Protein AF-A0A7X7R467-F1 (afdb_monomer_lite)

Sequence (242 aa):
MNRLQIYTYQRAAEEISFNQRAKRRQANKYQLKLDLKRWIPRGGDIDYSALVKTWARGENLLLIICALVFSRAFVLQEMLPFTFAYIAAFGQRDKNRLIILSLFVALGSFTVLKGMGLGTNIITLAVLAAVLYYVAVPKDKEWWGIPLLTMSMVMICKSVLMLMGEISLYNEMVIILEAFLAGVLTLVFMAASNALARKKPWEEYSFEEITAFIVLGLGIVIGLNEVYLQGLNFGSIMCRIG

pLDDT: mean 80.66, std 17.5, range [38.62, 97.81]

Structure (mmCIF, N/CA/C/O backbone):
data_AF-A0A7X7R467-F1
#
_entry.id   AF-A0A7X7R467-F1
#
loop_
_atom_site.group_PDB
_atom_site.id
_atom_site.type_symbol
_atom_site.label_atom_id
_atom_site.label_alt_id
_atom_site.label_comp_id
_atom_site.label_asym_id
_atom_site.label_entity_id
_atom_site.label_seq_id
_atom_site.pdbx_PDB_ins_code
_atom_site.Cartn_x
_atom_site.Cartn_y
_atom_site.Cartn_z
_atom_site.occupancy
_atom_site.B_iso_or_equiv
_atom_site.auth_seq_id
_atom_site.auth_comp_id
_atom_site.auth_asym_id
_atom_site.auth_atom_id
_atom_site.pdbx_PDB_model_num
ATOM 1 N N . MET A 1 1 ? -13.499 -84.685 13.947 1.00 38.62 1 MET A N 1
ATOM 2 C CA . MET A 1 1 ? -12.882 -83.407 14.377 1.00 38.62 1 MET A CA 1
ATOM 3 C C . MET A 1 1 ? -11.868 -82.974 13.325 1.00 38.62 1 MET A C 1
ATOM 5 O O . MET A 1 1 ? -10.749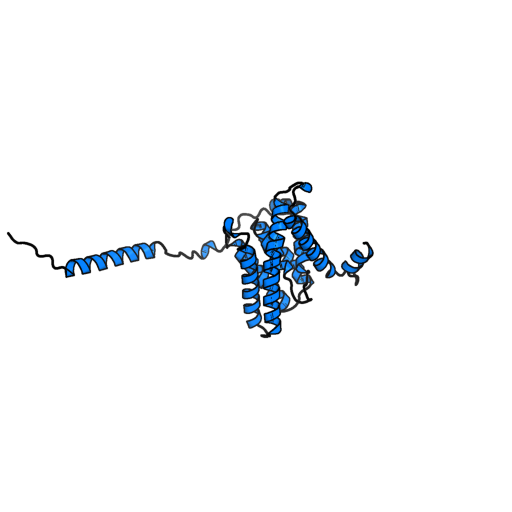 -83.459 13.354 1.00 38.62 1 MET A O 1
ATOM 9 N N . ASN A 1 2 ? -12.257 -82.102 12.389 1.00 41.88 2 ASN A N 1
ATOM 10 C CA . ASN A 1 2 ? -11.340 -81.484 11.423 1.00 41.88 2 ASN A CA 1
ATOM 11 C C . ASN A 1 2 ? -11.011 -80.069 11.910 1.00 41.88 2 ASN A C 1
ATOM 13 O O . ASN A 1 2 ? -11.888 -79.208 11.929 1.00 41.88 2 ASN A O 1
ATOM 17 N N . ARG A 1 3 ? -9.769 -79.831 12.349 1.00 48.19 3 ARG A N 1
ATOM 18 C CA . ARG A 1 3 ? -9.293 -78.474 12.649 1.00 48.19 3 ARG A CA 1
ATOM 19 C C . ARG A 1 3 ? -8.923 -77.794 11.331 1.00 48.19 3 ARG A C 1
ATOM 21 O O . ARG A 1 3 ? -7.953 -78.192 10.695 1.00 48.19 3 ARG A O 1
ATOM 28 N N . LEU A 1 4 ? -9.684 -76.772 10.943 1.00 59.94 4 LEU 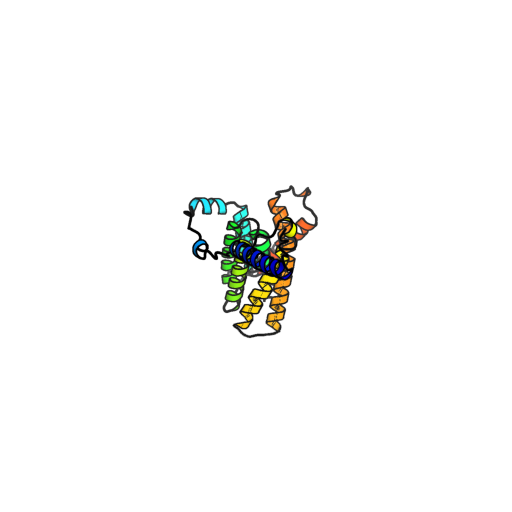A N 1
ATOM 29 C CA . LEU A 1 4 ? -9.306 -75.834 9.885 1.00 59.94 4 LEU A CA 1
ATOM 30 C C . LEU A 1 4 ? -8.037 -75.089 10.326 1.00 59.94 4 LEU A C 1
ATOM 32 O O . LEU A 1 4 ? -8.090 -74.190 11.164 1.00 59.94 4 LEU A O 1
ATOM 36 N N . GLN A 1 5 ? -6.886 -75.502 9.799 1.00 59.84 5 GLN A N 1
ATOM 37 C CA . GLN A 1 5 ? -5.632 -74.771 9.943 1.00 59.84 5 GLN A CA 1
ATOM 38 C C . GLN A 1 5 ? -5.639 -73.626 8.929 1.00 59.84 5 GLN A C 1
ATOM 40 O O . GLN A 1 5 ? -5.375 -73.812 7.745 1.00 59.84 5 GLN A O 1
ATOM 45 N N . ILE A 1 6 ? -6.018 -72.439 9.396 1.00 55.16 6 ILE A N 1
ATOM 46 C CA . ILE A 1 6 ? -5.949 -71.208 8.609 1.00 55.16 6 ILE A CA 1
ATOM 47 C C . ILE A 1 6 ? -4.476 -70.785 8.575 1.00 55.16 6 ILE A C 1
ATOM 49 O O . ILE A 1 6 ? -3.918 -70.396 9.601 1.00 55.16 6 ILE A O 1
ATOM 53 N N . TYR A 1 7 ? -3.832 -70.902 7.412 1.00 57.16 7 TYR A N 1
ATOM 54 C CA . TYR A 1 7 ? -2.426 -70.535 7.229 1.00 57.16 7 TYR A CA 1
ATOM 55 C C . TYR A 1 7 ? -2.234 -69.011 7.251 1.00 57.16 7 TYR A C 1
ATOM 57 O O . TYR A 1 7 ? -3.014 -68.248 6.681 1.00 57.16 7 TYR A O 1
ATOM 65 N N . THR A 1 8 ? -1.142 -68.564 7.872 1.00 51.53 8 THR A N 1
ATOM 66 C CA . THR A 1 8 ? -0.820 -67.157 8.176 1.00 51.53 8 THR A CA 1
ATOM 67 C C . THR A 1 8 ? -0.817 -66.233 6.951 1.00 51.53 8 THR A C 1
ATOM 69 O O . THR A 1 8 ? -1.174 -65.061 7.057 1.00 51.53 8 THR A O 1
ATOM 72 N N . TYR A 1 9 ? -0.489 -66.755 5.767 1.00 49.56 9 TYR A N 1
ATOM 73 C CA . TYR A 1 9 ? -0.471 -65.984 4.517 1.00 49.56 9 TYR A CA 1
ATOM 74 C C . TYR A 1 9 ? -1.864 -65.530 4.061 1.00 49.56 9 TYR A C 1
ATOM 76 O O . TYR A 1 9 ? -1.991 -64.503 3.396 1.00 49.56 9 TYR A O 1
ATOM 84 N N . GLN A 1 10 ? -2.915 -66.255 4.452 1.00 56.41 10 GLN A N 1
ATOM 85 C CA . GLN A 1 10 ? -4.285 -65.930 4.066 1.00 56.41 10 GLN A CA 1
ATOM 86 C C . GLN A 1 10 ? -4.806 -64.693 4.821 1.00 56.41 10 GLN A C 1
ATOM 88 O O . GLN A 1 10 ? -5.522 -63.883 4.239 1.00 56.41 10 GLN A O 1
ATOM 93 N N . ARG A 1 11 ? -4.334 -64.465 6.059 1.00 53.06 11 ARG A N 1
ATOM 94 C CA . ARG A 1 11 ? -4.592 -63.226 6.820 1.00 53.06 11 ARG A CA 1
ATOM 95 C C . ARG A 1 11 ? -3.893 -62.005 6.221 1.00 53.06 11 ARG A C 1
ATOM 97 O O . ARG A 1 11 ? -4.498 -60.942 6.131 1.00 53.06 11 ARG A O 1
ATOM 104 N N . ALA A 1 12 ? -2.647 -62.158 5.770 1.00 55.03 12 ALA A N 1
ATOM 105 C CA . ALA A 1 12 ? -1.891 -61.051 5.183 1.00 55.03 12 ALA A CA 1
ATOM 106 C C . ALA A 1 12 ? -2.509 -60.564 3.856 1.00 55.03 12 ALA A C 1
ATOM 108 O O . ALA A 1 12 ? -2.566 -59.363 3.600 1.00 55.03 12 ALA A O 1
ATOM 109 N N . ALA A 1 13 ? -3.031 -61.477 3.029 1.00 55.66 13 ALA A N 1
ATOM 110 C CA . ALA A 1 13 ? -3.710 -61.117 1.782 1.00 55.66 13 ALA A CA 1
ATOM 111 C C . ALA A 1 13 ? -5.046 -60.380 2.021 1.00 55.66 13 ALA A C 1
ATOM 113 O O . ALA A 1 13 ? -5.361 -59.421 1.307 1.00 55.66 13 ALA A O 1
ATOM 114 N N . GLU A 1 14 ? -5.809 -60.772 3.049 1.00 57.06 14 GLU A N 1
ATOM 115 C CA . GLU A 1 14 ? -7.051 -60.085 3.426 1.00 57.06 14 GLU A CA 1
ATOM 116 C C . GLU A 1 14 ? -6.791 -58.664 3.950 1.00 57.06 14 GLU A C 1
ATOM 118 O O . GLU A 1 14 ? -7.457 -57.727 3.495 1.00 57.06 14 GLU A O 1
ATOM 123 N N . GLU A 1 15 ? -5.780 -58.461 4.805 1.00 56.25 15 GLU A N 1
ATOM 124 C CA . GLU A 1 15 ? -5.425 -57.135 5.341 1.00 56.25 15 GLU A CA 1
ATOM 125 C C . GLU A 1 15 ? -4.994 -56.142 4.249 1.00 56.25 15 GLU A C 1
ATOM 127 O O . GLU A 1 15 ? -5.415 -54.978 4.264 1.00 56.25 15 GLU A O 1
ATOM 132 N N . ILE A 1 16 ? -4.216 -56.591 3.255 1.00 56.81 16 ILE A N 1
ATOM 133 C CA . ILE A 1 16 ? -3.777 -55.743 2.132 1.00 56.81 16 ILE A CA 1
ATOM 134 C C . ILE A 1 16 ? -4.985 -55.287 1.298 1.00 56.81 16 ILE A C 1
ATOM 136 O O . ILE A 1 16 ? -5.082 -54.111 0.927 1.00 56.81 16 ILE A O 1
ATOM 140 N N . SER A 1 17 ? -5.943 -56.186 1.046 1.00 56.81 17 SER A N 1
ATOM 141 C CA . SER A 1 17 ? -7.147 -55.877 0.264 1.00 56.81 17 SER A CA 1
ATOM 142 C C . SER A 1 17 ? -8.089 -54.895 0.982 1.00 56.81 17 SER A C 1
ATOM 144 O O . SER A 1 17 ? -8.672 -54.002 0.351 1.00 56.81 17 SER A O 1
ATOM 146 N N . PHE A 1 18 ? -8.194 -55.008 2.312 1.00 53.75 18 PHE A N 1
ATOM 147 C CA . PHE A 1 18 ? -9.041 -54.150 3.137 1.00 53.75 18 PHE A CA 1
ATOM 148 C C . PHE A 1 18 ? -8.453 -52.737 3.256 1.00 53.75 18 PHE A C 1
ATOM 150 O O . PHE A 1 18 ? -9.167 -51.748 3.053 1.00 53.75 18 PHE A O 1
ATOM 157 N N . ASN A 1 19 ? -7.134 -52.627 3.460 1.00 57.31 19 ASN A N 1
ATOM 158 C CA . ASN A 1 19 ? -6.435 -51.340 3.525 1.00 57.31 19 ASN A CA 1
ATOM 159 C C . ASN A 1 19 ? -6.441 -50.587 2.186 1.00 57.31 19 ASN A C 1
ATOM 161 O O . ASN A 1 19 ? -6.584 -49.362 2.168 1.00 57.31 19 ASN A O 1
ATOM 165 N N . GLN A 1 20 ? -6.358 -51.285 1.048 1.00 59.44 20 GLN A N 1
ATOM 166 C CA . GLN A 1 20 ? -6.463 -50.643 -0.269 1.00 59.44 20 GLN A CA 1
ATOM 167 C C . GLN A 1 20 ? -7.881 -50.123 -0.561 1.00 59.44 20 GLN A C 1
ATOM 169 O O . GLN A 1 20 ? -8.033 -49.032 -1.122 1.00 59.44 20 GLN A O 1
ATOM 174 N N . ARG A 1 21 ? -8.932 -50.844 -0.139 1.00 57.12 21 ARG A N 1
ATOM 175 C CA . ARG A 1 21 ? -10.328 -50.375 -0.252 1.00 57.12 21 ARG A CA 1
ATOM 176 C C . ARG A 1 21 ? -10.622 -49.195 0.682 1.00 57.12 21 ARG A C 1
ATOM 178 O O . ARG A 1 21 ? -11.312 -48.262 0.265 1.00 57.12 21 ARG A O 1
ATOM 185 N N . ALA A 1 22 ? -10.057 -49.183 1.891 1.00 58.66 22 ALA A N 1
ATOM 186 C CA . ALA A 1 22 ? -10.163 -48.061 2.827 1.00 58.66 22 ALA A CA 1
ATOM 187 C C . ALA A 1 22 ? -9.425 -46.805 2.318 1.00 58.66 22 ALA A C 1
ATOM 189 O O . ALA A 1 22 ? -10.013 -45.721 2.294 1.00 58.66 22 ALA A O 1
ATOM 190 N N . LYS A 1 23 ? -8.196 -46.953 1.792 1.00 56.84 23 LYS A N 1
ATOM 191 C CA . LYS A 1 23 ? -7.445 -45.848 1.165 1.00 56.84 23 LYS A CA 1
ATOM 192 C C . LYS A 1 23 ? -8.141 -45.286 -0.076 1.00 56.84 23 LYS A C 1
ATOM 194 O O . LYS A 1 23 ? -8.187 -44.070 -0.232 1.00 56.84 23 LYS A O 1
ATOM 199 N N . ARG A 1 24 ? -8.753 -46.124 -0.928 1.00 54.62 24 ARG A N 1
ATOM 200 C CA . ARG A 1 24 ? -9.544 -45.645 -2.084 1.00 54.62 24 ARG A CA 1
ATOM 201 C C . ARG A 1 24 ? -10.808 -44.886 -1.665 1.00 54.62 24 ARG A C 1
ATOM 203 O O . ARG A 1 24 ? -11.157 -43.903 -2.314 1.00 54.62 24 ARG A O 1
ATOM 210 N N . ARG A 1 25 ? -11.468 -45.278 -0.567 1.00 54.09 25 ARG A N 1
ATOM 211 C CA . ARG A 1 25 ? -12.614 -44.533 -0.007 1.00 54.09 25 ARG A CA 1
ATOM 212 C C . ARG A 1 25 ? -12.203 -43.196 0.622 1.00 54.09 25 ARG A C 1
ATOM 214 O O . ARG A 1 25 ? -12.954 -42.234 0.499 1.00 54.09 25 ARG A O 1
ATOM 221 N N . GLN A 1 26 ? -11.021 -43.106 1.237 1.00 56.56 26 GLN A N 1
ATOM 222 C CA . GLN A 1 26 ? -10.486 -41.838 1.754 1.00 56.56 26 GLN A CA 1
ATOM 223 C C 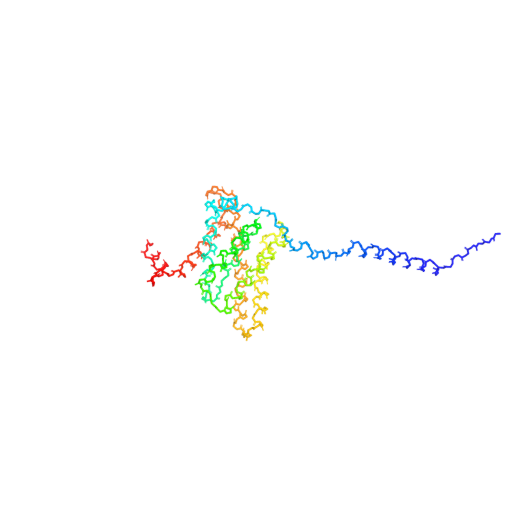. GLN A 1 26 ? -9.974 -40.908 0.644 1.00 56.56 26 GLN A C 1
ATOM 225 O O . GLN A 1 26 ? -10.266 -39.716 0.688 1.00 56.56 26 GLN A O 1
ATOM 230 N N . ALA A 1 27 ? -9.310 -41.434 -0.390 1.00 52.28 27 ALA A N 1
ATOM 231 C CA . ALA A 1 27 ? -8.864 -40.642 -1.541 1.00 52.28 27 ALA A CA 1
ATOM 232 C C . ALA A 1 27 ? -10.044 -40.021 -2.313 1.00 52.28 27 ALA A C 1
ATOM 234 O O . ALA A 1 27 ? -9.969 -38.873 -2.736 1.00 52.28 27 ALA A O 1
ATOM 235 N N . ASN A 1 28 ? -11.181 -40.726 -2.406 1.00 51.66 28 ASN A N 1
ATOM 236 C CA . ASN A 1 28 ? -12.405 -40.178 -3.003 1.00 51.66 28 ASN A CA 1
ATOM 237 C C . ASN A 1 28 ? -13.165 -39.188 -2.102 1.00 51.66 28 ASN A C 1
ATOM 239 O O . ASN A 1 28 ? -14.060 -38.500 -2.587 1.00 51.66 28 ASN A O 1
ATOM 243 N N . LYS A 1 29 ? -12.826 -39.090 -0.809 1.00 50.88 29 LYS A N 1
ATOM 244 C CA . LYS A 1 29 ? -13.415 -38.091 0.099 1.00 50.88 29 LYS A CA 1
ATOM 245 C C . LYS A 1 29 ? -12.798 -36.701 -0.105 1.00 50.88 29 LYS A C 1
ATOM 247 O O . LYS A 1 29 ? -13.450 -35.703 0.178 1.00 50.88 29 LYS A O 1
ATOM 252 N N . TYR A 1 30 ? -11.593 -36.652 -0.676 1.00 49.38 30 TYR A N 1
ATOM 253 C CA . TYR A 1 30 ? -10.911 -35.440 -1.132 1.00 49.38 30 TYR A CA 1
ATOM 254 C C . TYR A 1 30 ? -10.868 -35.382 -2.660 1.00 49.38 30 TYR A C 1
ATOM 256 O O . TYR A 1 30 ? -9.845 -35.044 -3.253 1.00 49.38 30 TYR A O 1
ATOM 264 N N . GLN A 1 31 ? -11.983 -35.705 -3.325 1.00 43.50 31 GLN A N 1
ATOM 265 C CA . GLN A 1 31 ? -12.163 -35.224 -4.689 1.00 43.50 31 GLN A CA 1
ATOM 266 C C . GLN A 1 31 ? -12.207 -33.700 -4.622 1.00 43.50 31 GLN A C 1
ATOM 268 O O . GLN A 1 31 ? -13.228 -33.099 -4.282 1.00 43.50 31 GLN A O 1
ATOM 273 N N . LEU A 1 32 ? -11.060 -33.096 -4.915 1.00 51.94 32 LEU A N 1
ATOM 274 C CA . LEU A 1 32 ? -10.882 -31.680 -5.169 1.00 51.94 32 LEU A CA 1
ATOM 275 C C . LEU A 1 32 ? -11.676 -31.375 -6.443 1.00 51.94 32 LEU A C 1
ATOM 277 O O . LEU A 1 32 ? -11.148 -31.329 -7.550 1.00 51.94 32 LEU A O 1
ATOM 281 N N . LYS A 1 33 ? -12.999 -31.254 -6.290 1.00 46.50 33 LYS A N 1
ATOM 282 C CA . LYS A 1 33 ? -13.872 -30.669 -7.296 1.00 46.50 33 LYS A CA 1
ATOM 283 C C . LYS A 1 33 ? -13.466 -29.205 -7.379 1.00 46.50 33 LYS A C 1
ATOM 285 O O . LYS A 1 33 ? -14.010 -28.359 -6.673 1.00 46.50 33 LYS A O 1
ATOM 290 N N . LEU A 1 34 ? -12.466 -28.935 -8.215 1.00 52.28 34 LEU A N 1
ATOM 291 C CA . LEU A 1 34 ? -12.219 -27.627 -8.803 1.00 52.28 34 LEU A CA 1
ATOM 292 C C . LEU A 1 34 ? -13.442 -27.307 -9.656 1.00 52.28 34 LEU A C 1
ATOM 294 O O . LEU A 1 34 ? -13.465 -27.503 -10.867 1.00 52.28 34 LEU A O 1
ATOM 298 N N . ASP A 1 35 ? -14.510 -26.899 -8.978 1.00 49.28 35 ASP A N 1
ATOM 299 C CA . ASP A 1 35 ? -15.704 -26.362 -9.595 1.00 49.28 35 ASP A CA 1
ATOM 300 C C . ASP A 1 35 ? -15.345 -24.972 -10.123 1.00 49.28 35 ASP A C 1
ATOM 302 O O . ASP A 1 35 ? -15.590 -23.939 -9.498 1.00 49.28 35 ASP A O 1
ATOM 306 N N . LEU A 1 36 ? -14.689 -24.976 -11.285 1.00 50.53 36 LEU A N 1
ATOM 307 C CA . LEU A 1 36 ? -14.247 -23.806 -12.042 1.00 50.53 36 LEU A CA 1
ATOM 308 C C . LEU A 1 36 ? -15.427 -22.881 -12.400 1.00 50.53 36 LEU A C 1
ATOM 310 O O . LEU A 1 36 ? -15.231 -21.748 -12.816 1.00 50.53 36 LEU A O 1
ATOM 314 N N . LYS A 1 37 ? -16.671 -23.339 -12.209 1.00 46.25 37 LYS A N 1
ATOM 315 C CA . LYS A 1 37 ? -17.897 -22.575 -12.454 1.00 46.25 37 LYS A CA 1
ATOM 316 C C . LYS A 1 37 ? -18.346 -21.732 -11.252 1.00 46.25 37 LYS A C 1
ATOM 318 O O . LYS A 1 37 ? -19.197 -20.863 -11.415 1.00 46.25 37 LYS A O 1
ATOM 323 N N . ARG A 1 38 ? -17.745 -21.921 -10.066 1.00 48.31 38 ARG A N 1
ATOM 324 C CA . ARG A 1 38 ? -17.876 -21.005 -8.910 1.00 48.31 38 ARG A CA 1
ATOM 325 C C . ARG A 1 38 ? -16.969 -19.771 -9.000 1.00 48.31 38 ARG A C 1
ATOM 327 O O . ARG A 1 38 ? -17.113 -18.872 -8.180 1.00 48.31 38 ARG A O 1
ATOM 334 N N . TRP A 1 39 ? -16.053 -19.728 -9.970 1.00 43.69 39 TRP A N 1
ATOM 335 C CA . TRP A 1 39 ? -15.101 -18.625 -10.175 1.00 43.69 39 TRP A CA 1
ATOM 336 C C . TRP A 1 39 ? -15.700 -17.378 -10.829 1.00 43.69 39 TRP A C 1
ATOM 338 O O . TRP A 1 39 ? -15.056 -16.334 -10.844 1.00 43.69 39 TRP A O 1
ATOM 348 N N . ILE A 1 40 ? -16.924 -17.459 -11.350 1.00 43.09 40 ILE A N 1
ATOM 349 C CA . ILE A 1 40 ? -17.646 -16.280 -11.817 1.00 43.09 40 ILE A CA 1
ATOM 350 C C . ILE A 1 40 ? -18.531 -15.840 -10.651 1.00 43.09 40 ILE A C 1
ATOM 352 O O . ILE A 1 40 ? -19.483 -16.563 -10.332 1.00 43.09 40 ILE A O 1
ATOM 356 N N . PRO A 1 41 ? -18.245 -14.709 -9.978 1.00 48.38 41 PRO A N 1
ATOM 357 C CA . PRO A 1 41 ? -19.192 -14.156 -9.028 1.00 48.38 41 PRO A CA 1
ATOM 358 C C . PRO A 1 41 ? -20.505 -13.945 -9.783 1.00 48.38 41 PRO A C 1
ATOM 360 O O . PRO A 1 41 ? -20.572 -13.172 -10.738 1.00 48.38 41 PRO A O 1
ATOM 363 N N . ARG A 1 42 ? -21.548 -14.683 -9.385 1.00 45.28 42 ARG A N 1
ATOM 364 C CA . ARG A 1 42 ? -22.924 -14.336 -9.735 1.00 45.28 42 ARG A CA 1
ATOM 365 C C . ARG A 1 42 ? -23.106 -12.909 -9.245 1.00 45.28 42 ARG A C 1
ATOM 367 O O . ARG A 1 42 ? -23.119 -12.695 -8.035 1.00 45.28 42 ARG A O 1
ATOM 374 N N . GLY A 1 43 ? -23.151 -11.965 -10.181 1.00 45.72 43 GLY A N 1
ATOM 375 C CA . GLY A 1 43 ? -23.478 -10.578 -9.908 1.00 45.72 43 GLY A CA 1
ATOM 376 C C . GLY A 1 43 ? -24.831 -10.552 -9.218 1.00 45.72 43 GLY A C 1
ATOM 377 O O . GLY A 1 43 ? -25.859 -10.701 -9.867 1.00 45.72 43 GLY A O 1
ATOM 378 N N . GLY A 1 44 ? -24.815 -10.454 -7.889 1.00 45.81 44 GLY A N 1
ATOM 379 C CA . GLY A 1 44 ? -25.941 -9.877 -7.181 1.00 45.81 44 GLY A CA 1
ATOM 380 C C . GLY A 1 44 ? -26.037 -8.442 -7.661 1.00 45.81 44 GLY A C 1
ATOM 381 O O . GLY A 1 44 ? -24.992 -7.803 -7.796 1.00 45.81 44 GLY A O 1
ATOM 382 N N . ASP A 1 45 ? -27.250 -7.990 -7.976 1.00 50.34 45 ASP A N 1
ATOM 383 C CA . ASP A 1 45 ? -27.534 -6.609 -8.352 1.00 50.34 45 ASP A CA 1
ATOM 384 C C . ASP A 1 45 ? -26.762 -5.673 -7.427 1.00 50.34 45 ASP A C 1
ATOM 386 O O . ASP A 1 45 ? -27.046 -5.542 -6.233 1.00 50.34 45 ASP A O 1
ATOM 390 N N . ILE A 1 46 ? -25.690 -5.104 -7.972 1.00 56.69 46 ILE A N 1
ATOM 391 C CA . ILE A 1 46 ? -24.846 -4.185 -7.242 1.00 56.69 46 ILE A CA 1
ATOM 392 C C . ILE A 1 46 ? -25.656 -2.904 -7.212 1.00 56.69 46 ILE A C 1
ATOM 394 O O . ILE A 1 46 ? -25.732 -2.190 -8.207 1.00 56.69 46 ILE A O 1
ATOM 398 N N . ASP A 1 47 ? -26.308 -2.638 -6.089 1.00 57.19 47 ASP A N 1
ATOM 399 C CA . ASP A 1 47 ? -27.068 -1.412 -5.912 1.00 57.19 47 ASP A CA 1
ATOM 400 C C . ASP A 1 47 ? -26.084 -0.232 -5.838 1.00 57.19 47 ASP A C 1
ATOM 402 O O . ASP A 1 47 ? -25.574 0.146 -4.778 1.00 57.19 47 ASP A O 1
ATOM 406 N N . TYR A 1 48 ? -25.746 0.311 -7.013 1.00 60.31 48 TYR A N 1
ATOM 407 C CA . TYR A 1 48 ? -24.759 1.376 -7.199 1.00 60.31 48 TYR A CA 1
ATOM 408 C C . TYR A 1 48 ? -25.087 2.608 -6.346 1.00 60.31 48 TYR A C 1
ATOM 410 O O . TYR A 1 48 ? -24.185 3.331 -5.927 1.00 60.31 48 TYR A O 1
ATOM 418 N N . SER A 1 49 ? -26.367 2.817 -6.027 1.00 56.84 49 SER A N 1
ATOM 419 C CA . SER A 1 49 ? -26.849 3.934 -5.215 1.00 56.84 49 SER A CA 1
ATOM 420 C C . SER A 1 49 ? -26.514 3.777 -3.722 1.00 56.84 49 SER A C 1
ATOM 422 O O . SER A 1 49 ? -26.057 4.726 -3.073 1.00 56.84 49 SER A O 1
ATOM 424 N N . ALA A 1 50 ? -26.683 2.565 -3.187 1.00 60.16 50 ALA A N 1
ATOM 425 C CA . ALA A 1 50 ? -26.369 2.203 -1.808 1.00 60.16 50 ALA A CA 1
ATOM 426 C C . ALA A 1 50 ? -24.867 2.015 -1.604 1.00 60.16 50 ALA A C 1
ATOM 428 O O . ALA A 1 50 ? -24.352 2.347 -0.530 1.00 60.16 50 ALA A O 1
ATOM 429 N N . LEU A 1 51 ? -24.167 1.563 -2.655 1.00 56.50 51 LEU A N 1
ATOM 430 C CA . LEU A 1 51 ? -22.733 1.724 -2.761 1.00 56.50 51 LEU A CA 1
ATOM 431 C C . LEU A 1 51 ? -22.433 3.202 -2.595 1.00 56.50 51 LEU A C 1
ATOM 433 O O . LEU A 1 51 ? -22.107 3.529 -1.467 1.00 56.50 51 LEU A O 1
ATOM 437 N N . VAL A 1 52 ? -22.590 4.083 -3.592 1.00 62.34 52 VAL A N 1
ATOM 438 C CA . VAL A 1 52 ? -22.121 5.495 -3.577 1.00 62.34 52 VAL A CA 1
ATOM 439 C C . VAL A 1 52 ? -22.362 6.229 -2.243 1.00 62.34 52 VAL A C 1
ATOM 441 O O . VAL A 1 52 ? -21.441 6.864 -1.724 1.00 62.34 52 VAL A O 1
ATOM 444 N N . LYS A 1 53 ? -23.533 6.068 -1.608 1.00 60.31 53 LYS A N 1
ATOM 445 C CA . LYS A 1 53 ? -23.832 6.653 -0.281 1.00 60.31 53 LYS A CA 1
ATOM 446 C C . LYS A 1 53 ? -22.938 6.149 0.863 1.00 60.31 53 LYS A C 1
ATOM 448 O O . LYS A 1 53 ? -22.601 6.914 1.762 1.00 60.31 53 LYS A O 1
ATOM 453 N N . THR A 1 54 ? -22.517 4.890 0.835 1.00 58.59 54 THR A N 1
ATOM 454 C CA . THR A 1 54 ? -21.570 4.302 1.798 1.00 58.59 54 THR A CA 1
ATOM 455 C C . THR A 1 54 ? -20.133 4.819 1.595 1.00 58.59 54 THR A C 1
ATOM 457 O O . THR A 1 54 ? -19.358 4.886 2.551 1.00 58.59 54 THR A O 1
ATOM 460 N N . TRP A 1 55 ? -19.777 5.257 0.381 1.00 56.28 55 TRP A N 1
ATOM 461 C CA . TRP A 1 55 ? -18.445 5.804 0.035 1.00 56.28 55 TRP A CA 1
ATOM 462 C C . TRP A 1 55 ? -18.332 7.284 0.348 1.00 56.28 55 TRP A C 1
ATOM 464 O O . TRP A 1 55 ? -17.250 7.734 0.698 1.00 56.28 55 TRP A O 1
ATOM 474 N N . ALA A 1 56 ? -19.446 8.017 0.295 1.00 59.28 56 ALA A N 1
ATOM 475 C CA . ALA A 1 56 ? -19.506 9.426 0.677 1.00 59.28 56 ALA A CA 1
ATOM 476 C C . ALA A 1 56 ? -19.343 9.662 2.195 1.00 59.28 56 ALA A C 1
ATOM 478 O O . ALA A 1 56 ? -19.360 10.806 2.646 1.00 59.28 56 ALA A O 1
ATOM 479 N N . ARG A 1 57 ? -19.171 8.606 3.008 1.00 72.31 57 ARG A N 1
ATOM 480 C CA . ARG A 1 57 ? -18.761 8.766 4.409 1.00 72.31 57 ARG A CA 1
ATOM 481 C C . ARG A 1 57 ? -17.363 9.382 4.455 1.00 72.31 57 ARG A C 1
ATOM 483 O O . ARG A 1 57 ? -16.443 8.860 3.829 1.00 72.31 57 ARG A O 1
ATOM 490 N N . GLY A 1 58 ? -17.198 10.444 5.247 1.00 73.25 58 GLY A N 1
ATOM 491 C CA . GLY A 1 58 ? -15.943 11.203 5.338 1.00 73.25 58 GLY A CA 1
ATOM 492 C C . GLY A 1 58 ? -14.706 10.340 5.616 1.00 73.25 58 GLY A C 1
ATOM 493 O O . GLY A 1 58 ? -13.656 10.578 5.030 1.00 73.25 58 GLY A O 1
ATOM 494 N N . GLU A 1 59 ? -14.843 9.281 6.420 1.00 78.88 59 GLU A N 1
ATOM 495 C CA . GLU A 1 59 ? -13.757 8.328 6.697 1.00 78.88 59 GLU A CA 1
ATOM 496 C C . GLU A 1 59 ? -13.264 7.616 5.422 1.00 78.88 59 GLU A C 1
ATOM 498 O O . GLU A 1 59 ? -12.062 7.553 5.177 1.00 78.88 59 GLU A O 1
ATOM 503 N N . ASN A 1 60 ? -14.177 7.126 4.575 1.00 84.31 60 ASN A N 1
ATOM 504 C CA . ASN A 1 60 ? -13.834 6.421 3.334 1.00 84.31 60 ASN A CA 1
ATOM 505 C C . ASN A 1 60 ? -13.227 7.363 2.290 1.00 84.31 60 ASN A C 1
ATOM 507 O O . ASN A 1 60 ? -12.297 6.969 1.589 1.00 84.31 60 ASN A O 1
ATOM 511 N N . LEU A 1 61 ? -13.699 8.610 2.225 1.00 88.00 61 LEU A N 1
ATOM 512 C CA . LEU A 1 61 ? -13.113 9.637 1.361 1.00 88.00 61 LEU A CA 1
ATOM 513 C C . LEU A 1 61 ? -11.664 9.943 1.743 1.00 88.00 61 LEU A C 1
ATOM 515 O O . LEU A 1 61 ? -10.803 9.987 0.868 1.00 88.00 61 LEU A O 1
ATOM 519 N N . LEU A 1 62 ? -11.380 10.094 3.038 1.00 90.12 62 LEU A N 1
ATOM 520 C CA . LEU A 1 62 ? -10.026 10.362 3.526 1.00 90.12 62 LEU A CA 1
ATOM 521 C C . LEU A 1 62 ? -9.075 9.221 3.135 1.00 90.12 62 LEU A C 1
ATOM 523 O O . LEU A 1 62 ? -7.985 9.454 2.624 1.00 90.12 62 LEU A O 1
ATOM 527 N N . LEU A 1 63 ? -9.531 7.976 3.271 1.00 92.31 63 LEU A N 1
ATOM 528 C CA . LEU A 1 63 ? -8.762 6.798 2.874 1.00 92.31 63 LEU A CA 1
ATOM 529 C C . LEU A 1 63 ? -8.525 6.731 1.361 1.00 92.31 63 LEU A C 1
ATOM 531 O O . LEU A 1 63 ? -7.426 6.406 0.926 1.00 92.31 63 LEU A O 1
ATOM 535 N N . ILE A 1 64 ? -9.523 7.083 0.550 1.00 92.69 64 ILE A N 1
ATOM 536 C CA . ILE A 1 64 ? -9.373 7.163 -0.908 1.00 92.69 64 ILE A CA 1
ATOM 537 C C . ILE A 1 64 ? -8.336 8.227 -1.296 1.00 92.69 64 ILE A C 1
ATOM 539 O O . ILE A 1 64 ? -7.476 7.965 -2.137 1.00 92.69 64 ILE A O 1
ATOM 543 N N . ILE A 1 65 ? -8.374 9.400 -0.655 1.00 92.75 65 ILE A N 1
ATOM 544 C CA . ILE A 1 65 ? -7.385 10.467 -0.864 1.00 92.75 65 ILE A CA 1
ATOM 545 C C . ILE A 1 65 ? -5.988 9.971 -0.481 1.00 92.75 65 ILE A C 1
ATOM 547 O O . ILE A 1 65 ? -5.055 10.117 -1.268 1.00 92.75 65 ILE A O 1
ATOM 551 N N . CYS A 1 66 ? -5.838 9.321 0.676 1.00 93.94 66 CYS A N 1
ATOM 552 C CA . CYS A 1 66 ? -4.573 8.707 1.074 1.00 93.94 66 CYS A CA 1
ATOM 553 C C . CYS A 1 66 ? -4.089 7.679 0.044 1.00 93.94 66 CYS A C 1
ATOM 555 O O . CYS A 1 66 ? -2.912 7.687 -0.293 1.00 93.94 66 CYS A O 1
ATOM 557 N N . ALA A 1 67 ? -4.973 6.835 -0.493 1.00 94.50 67 ALA A N 1
ATOM 558 C CA . ALA A 1 67 ? -4.629 5.862 -1.531 1.00 94.50 67 ALA A CA 1
ATOM 559 C C . ALA A 1 67 ? -4.028 6.544 -2.776 1.00 94.50 67 ALA A C 1
ATOM 561 O O . ALA A 1 67 ? -2.987 6.120 -3.278 1.00 94.50 67 ALA A O 1
ATOM 562 N N . LEU A 1 68 ? -4.644 7.638 -3.235 1.00 93.81 68 LEU A N 1
ATOM 563 C CA . LEU A 1 68 ? -4.125 8.433 -4.350 1.00 93.81 68 LEU A CA 1
ATOM 564 C C . LEU A 1 68 ? -2.767 9.062 -4.023 1.00 93.81 68 LEU A C 1
ATOM 566 O O . LEU A 1 68 ? -1.863 9.005 -4.851 1.00 93.81 68 LEU A O 1
ATOM 570 N N . VAL A 1 69 ? -2.591 9.615 -2.823 1.00 94.06 69 VAL A N 1
ATOM 571 C CA . VAL A 1 69 ? -1.322 10.235 -2.406 1.00 94.06 69 VAL A CA 1
ATOM 572 C C . VAL A 1 69 ? -0.205 9.193 -2.271 1.00 94.06 69 VAL A C 1
ATOM 574 O O . VAL A 1 69 ? 0.880 9.384 -2.813 1.00 94.06 69 VAL A O 1
ATOM 577 N N . PHE A 1 70 ? -0.463 8.057 -1.620 1.00 94.81 70 PHE A N 1
ATOM 578 C CA . PHE A 1 70 ? 0.542 7.008 -1.413 1.00 94.81 70 PHE A CA 1
ATOM 579 C C . PHE A 1 70 ? 1.003 6.346 -2.712 1.00 94.81 70 PHE A C 1
ATOM 581 O O . PHE A 1 70 ? 2.160 5.939 -2.792 1.00 94.81 70 PHE A O 1
ATOM 588 N N . SER A 1 71 ? 0.151 6.308 -3.743 1.00 93.50 71 SER A N 1
ATOM 589 C CA . SER A 1 71 ? 0.532 5.843 -5.088 1.00 93.50 71 SER A CA 1
ATOM 590 C C . SER A 1 71 ? 1.634 6.683 -5.755 1.00 93.50 71 SER A C 1
ATOM 592 O O . SER A 1 71 ? 2.192 6.271 -6.772 1.00 93.50 71 SER A O 1
ATOM 594 N N . ARG A 1 72 ? 1.941 7.854 -5.179 1.00 91.50 72 ARG A N 1
ATOM 595 C CA . ARG A 1 72 ? 2.979 8.789 -5.619 1.00 91.50 72 ARG A CA 1
ATOM 596 C C . ARG A 1 72 ? 4.146 8.906 -4.642 1.00 91.50 72 ARG A C 1
ATOM 598 O O . ARG A 1 72 ? 5.053 9.686 -4.885 1.00 91.50 72 ARG A O 1
ATOM 605 N N . ALA A 1 73 ? 4.132 8.190 -3.522 1.00 92.38 73 ALA A N 1
ATOM 606 C CA . ALA A 1 73 ? 5.163 8.327 -2.500 1.00 92.38 73 ALA A CA 1
ATOM 607 C C . ALA A 1 73 ? 6.435 7.554 -2.895 1.00 92.38 73 ALA A C 1
ATOM 609 O O . ALA A 1 73 ? 6.671 6.444 -2.409 1.00 92.38 73 ALA A O 1
ATOM 610 N N . PHE A 1 74 ? 7.230 8.135 -3.802 1.00 91.12 74 PHE A N 1
ATOM 611 C CA . PHE A 1 74 ? 8.481 7.546 -4.270 1.00 91.12 74 PHE A CA 1
ATOM 612 C C . PHE A 1 74 ? 9.565 7.603 -3.199 1.00 91.12 74 PHE A C 1
ATOM 614 O O . PHE A 1 74 ? 9.896 8.655 -2.653 1.00 91.12 74 PHE A O 1
ATOM 621 N N . VAL A 1 75 ? 10.168 6.450 -2.942 1.00 90.00 75 VAL A N 1
ATOM 622 C CA . VAL A 1 75 ? 11.390 6.320 -2.158 1.00 90.00 75 VAL A CA 1
ATOM 623 C C . VAL A 1 75 ? 12.545 6.136 -3.131 1.00 90.00 75 VAL A C 1
ATOM 625 O O . VAL A 1 75 ? 12.462 5.321 -4.050 1.00 90.00 75 VAL A O 1
ATOM 628 N N . LEU A 1 76 ? 13.610 6.924 -2.944 1.00 84.50 76 LEU A N 1
ATOM 629 C CA . LEU A 1 76 ? 14.799 6.925 -3.808 1.00 84.50 76 LEU A CA 1
ATOM 630 C C . LEU A 1 76 ? 14.480 7.141 -5.302 1.00 84.50 76 LEU A C 1
ATOM 632 O O . LEU A 1 76 ? 15.245 6.710 -6.152 1.00 84.50 76 LEU A O 1
ATOM 636 N N . GLN A 1 77 ? 13.355 7.795 -5.620 1.00 83.06 77 GLN A N 1
ATOM 637 C CA . GLN A 1 77 ? 12.892 8.077 -6.990 1.00 83.06 77 GLN A CA 1
ATOM 638 C C . GLN A 1 77 ? 12.589 6.843 -7.866 1.00 83.06 77 GLN A C 1
ATOM 640 O O . GLN A 1 77 ? 12.266 6.989 -9.041 1.00 83.06 77 GLN A O 1
ATOM 645 N N . GLU A 1 78 ? 12.607 5.630 -7.304 1.00 83.56 78 GLU A N 1
ATOM 646 C CA . GLU A 1 78 ? 12.400 4.393 -8.076 1.00 83.56 78 GLU A CA 1
ATOM 647 C C . GLU A 1 78 ? 11.356 3.447 -7.473 1.00 83.56 78 GLU A C 1
ATOM 649 O O . GLU A 1 78 ? 10.783 2.620 -8.184 1.00 83.56 78 GLU A O 1
ATOM 654 N N . MET A 1 79 ? 11.081 3.564 -6.171 1.00 90.88 79 MET A N 1
ATOM 655 C CA . MET A 1 79 ? 10.326 2.559 -5.417 1.00 90.88 79 MET A CA 1
ATOM 656 C C . MET A 1 79 ? 9.050 3.136 -4.817 1.00 90.88 79 MET A C 1
ATOM 658 O O . MET A 1 79 ? 9.052 4.255 -4.312 1.00 90.88 79 MET A O 1
ATOM 662 N N . LEU A 1 80 ? 7.977 2.345 -4.773 1.00 92.31 80 LEU A N 1
ATOM 663 C CA . LEU A 1 80 ? 6.672 2.726 -4.220 1.00 92.31 80 LEU A CA 1
ATOM 664 C C . LEU A 1 80 ? 6.245 1.820 -3.046 1.00 92.31 80 LEU A C 1
ATOM 666 O O . LEU A 1 80 ? 5.139 1.267 -3.051 1.00 92.31 80 LEU A O 1
ATOM 670 N N . PRO A 1 81 ? 7.066 1.675 -1.988 1.00 95.31 81 PRO A N 1
ATOM 671 C CA . PRO A 1 81 ? 6.786 0.726 -0.909 1.00 95.31 81 PRO A CA 1
ATOM 672 C C . PRO A 1 81 ? 5.524 1.091 -0.108 1.00 95.31 81 PRO A C 1
ATOM 674 O O . PRO A 1 81 ? 4.775 0.211 0.324 1.00 95.31 81 PRO A O 1
ATOM 677 N N . PHE A 1 82 ? 5.231 2.389 0.032 1.00 96.00 82 PHE A N 1
ATOM 678 C CA . PHE A 1 82 ? 4.043 2.896 0.723 1.00 96.00 82 PHE A CA 1
ATOM 679 C C . PHE A 1 82 ? 2.734 2.422 0.093 1.00 96.00 82 PHE A C 1
ATOM 681 O O . PHE A 1 82 ? 1.753 2.199 0.799 1.00 96.00 82 PHE A O 1
ATOM 688 N N . THR A 1 83 ? 2.726 2.239 -1.226 1.00 95.38 83 THR A N 1
ATOM 689 C CA . THR A 1 83 ? 1.539 1.837 -1.979 1.00 95.38 83 THR A CA 1
ATOM 690 C C . THR A 1 83 ? 1.055 0.453 -1.551 1.00 95.38 83 THR A C 1
ATOM 692 O O . THR A 1 83 ? -0.108 0.261 -1.183 1.00 95.38 83 THR A O 1
ATOM 695 N N . PHE A 1 84 ? 1.975 -0.511 -1.556 1.00 97.06 84 PHE A N 1
ATOM 696 C CA . PHE A 1 84 ? 1.684 -1.896 -1.201 1.00 97.06 84 PHE A CA 1
ATOM 697 C C . PHE A 1 84 ? 1.383 -2.038 0.294 1.00 97.06 84 PHE A C 1
ATOM 699 O O . PHE A 1 84 ? 0.425 -2.719 0.666 1.00 97.06 84 PHE A O 1
ATOM 706 N N . ALA A 1 85 ? 2.135 -1.328 1.143 1.00 97.44 85 ALA A N 1
ATOM 707 C CA . ALA A 1 85 ? 1.900 -1.292 2.584 1.00 97.44 85 ALA A CA 1
ATOM 708 C C . ALA A 1 85 ? 0.511 -0.732 2.935 1.00 97.44 85 ALA A C 1
ATOM 710 O O . ALA A 1 85 ? -0.198 -1.295 3.771 1.00 97.44 85 ALA A O 1
ATOM 711 N N . TYR A 1 86 ? 0.096 0.356 2.276 1.00 96.81 86 TYR A N 1
ATOM 712 C CA . TYR A 1 86 ? -1.191 1.003 2.519 1.00 96.81 86 TYR A CA 1
ATOM 713 C C . TYR A 1 86 ? -2.369 0.081 2.197 1.00 96.81 86 TYR A C 1
ATOM 715 O O . TYR A 1 86 ? -3.269 -0.096 3.022 1.00 96.81 86 TYR A O 1
ATOM 723 N N . ILE A 1 87 ? -2.347 -0.556 1.023 1.00 96.50 87 ILE A N 1
ATOM 724 C CA . ILE A 1 87 ? -3.405 -1.487 0.614 1.00 96.50 87 ILE A CA 1
ATOM 725 C C . ILE A 1 87 ? -3.497 -2.675 1.552 1.00 96.50 87 ILE A C 1
ATOM 727 O O . ILE A 1 87 ? -4.599 -3.081 1.910 1.00 96.50 87 ILE A O 1
ATOM 731 N N . ALA A 1 88 ? -2.367 -3.223 1.975 1.00 96.25 88 ALA A N 1
ATOM 732 C CA . ALA A 1 88 ? -2.391 -4.373 2.852 1.00 96.25 88 ALA A CA 1
ATOM 733 C C . ALA A 1 88 ? -2.902 -4.035 4.252 1.00 96.25 88 ALA A C 1
ATOM 735 O O . ALA A 1 88 ? -3.832 -4.680 4.729 1.00 96.25 88 ALA A O 1
ATOM 736 N N . ALA A 1 89 ? -2.395 -2.968 4.867 1.00 95.62 89 ALA A N 1
ATOM 737 C CA . ALA A 1 89 ? -2.811 -2.581 6.209 1.00 95.62 89 ALA A CA 1
ATOM 738 C C . ALA A 1 89 ? -4.276 -2.112 6.280 1.00 95.62 89 ALA A C 1
ATOM 740 O O . ALA A 1 89 ? -5.008 -2.481 7.199 1.00 95.62 89 ALA A O 1
ATOM 741 N N . PHE A 1 90 ? -4.729 -1.299 5.318 1.00 93.81 90 PHE A N 1
ATOM 742 C CA . PHE A 1 90 ? -6.072 -0.707 5.352 1.00 93.81 90 PHE A CA 1
ATOM 743 C C . PHE A 1 90 ? -7.119 -1.487 4.552 1.00 93.81 90 PHE A C 1
ATOM 745 O O . PHE A 1 90 ? -8.311 -1.365 4.840 1.00 93.81 90 PHE A O 1
ATOM 752 N N . GLY A 1 91 ? -6.707 -2.274 3.558 1.00 91.06 91 GLY A N 1
ATOM 753 C CA . GLY A 1 91 ? -7.600 -3.071 2.718 1.00 91.06 91 GLY A CA 1
ATOM 754 C C . GLY A 1 91 ? -8.005 -4.403 3.346 1.00 91.06 91 GLY A C 1
ATOM 755 O O . GLY A 1 91 ? -9.117 -4.859 3.110 1.00 91.06 91 GLY A O 1
ATOM 756 N N . GLN A 1 92 ? -7.177 -5.001 4.209 1.00 88.69 92 GLN A N 1
ATOM 757 C CA . GLN A 1 92 ? -7.460 -6.322 4.793 1.00 88.69 92 GLN A CA 1
ATOM 758 C C . GLN A 1 92 ? -8.742 -6.407 5.636 1.00 88.69 92 GLN A C 1
ATOM 760 O O . GLN A 1 92 ? -9.275 -7.495 5.831 1.00 88.69 92 GLN A O 1
ATOM 765 N N . ARG A 1 93 ? -9.240 -5.277 6.159 1.00 83.94 93 ARG A N 1
ATOM 766 C CA . ARG A 1 93 ? -10.419 -5.268 7.039 1.00 83.94 93 ARG A CA 1
ATOM 767 C C . ARG A 1 93 ? -11.704 -5.632 6.319 1.00 83.94 93 ARG A C 1
ATOM 769 O O . ARG A 1 93 ? -12.505 -6.391 6.851 1.00 83.94 93 ARG A O 1
ATOM 776 N N . ASP A 1 94 ? -11.888 -5.065 5.132 1.00 87.00 94 ASP A N 1
ATOM 777 C CA . ASP A 1 94 ? -13.123 -5.167 4.372 1.00 87.00 94 ASP A CA 1
ATOM 778 C C . ASP A 1 94 ? -12.797 -5.450 2.912 1.00 87.00 94 ASP A C 1
ATOM 780 O O . ASP A 1 94 ? -12.147 -4.658 2.229 1.00 87.00 94 ASP A O 1
ATOM 784 N N . LYS A 1 95 ? -13.331 -6.558 2.398 1.00 87.00 95 LYS A N 1
ATOM 785 C CA . LYS A 1 95 ? -13.104 -6.997 1.016 1.00 87.00 95 LYS A CA 1
ATOM 786 C C . LYS A 1 95 ? -13.522 -5.958 -0.021 1.00 87.00 95 LYS A C 1
ATOM 788 O O . LYS A 1 95 ? -12.831 -5.772 -1.017 1.00 87.00 95 LYS A O 1
ATOM 793 N N . ASN A 1 96 ? -14.630 -5.261 0.228 1.00 87.00 96 ASN A N 1
ATOM 794 C CA . ASN A 1 96 ? -15.071 -4.180 -0.646 1.00 87.00 96 ASN A CA 1
ATOM 795 C C . ASN A 1 96 ? -14.054 -3.039 -0.611 1.00 87.00 96 ASN A C 1
ATOM 797 O O . ASN A 1 96 ? -13.581 -2.620 -1.656 1.00 87.00 96 ASN A O 1
ATOM 801 N N . ARG A 1 97 ? -13.632 -2.601 0.580 1.00 87.62 97 ARG A N 1
ATOM 802 C CA . ARG A 1 97 ? -12.635 -1.536 0.750 1.00 87.62 97 ARG A CA 1
ATOM 803 C C . ARG A 1 97 ? -11.307 -1.856 0.066 1.00 87.62 97 ARG A C 1
ATOM 805 O O . ARG A 1 97 ? -10.729 -0.966 -0.545 1.00 87.62 97 ARG A O 1
ATOM 812 N N . LEU A 1 98 ? -10.856 -3.106 0.108 1.00 92.56 98 LEU A N 1
ATOM 813 C CA . LEU A 1 98 ? -9.648 -3.550 -0.589 1.00 92.56 98 LEU A CA 1
ATOM 814 C C . LEU A 1 98 ? -9.696 -3.259 -2.095 1.00 92.56 98 LEU A C 1
ATOM 816 O O . LEU A 1 98 ? -8.766 -2.660 -2.625 1.00 92.56 98 LEU A O 1
ATOM 820 N N . ILE A 1 99 ? -10.788 -3.653 -2.761 1.00 91.75 99 ILE A N 1
ATOM 821 C CA . ILE A 1 99 ? -10.986 -3.461 -4.210 1.00 91.75 99 ILE A CA 1
ATOM 822 C C . ILE A 1 99 ? -11.002 -1.969 -4.565 1.00 91.75 99 ILE A C 1
ATOM 824 O O . ILE A 1 99 ? -10.533 -1.543 -5.615 1.00 91.75 99 ILE A O 1
ATOM 828 N N . ILE A 1 100 ? -11.548 -1.161 -3.669 1.00 90.88 100 ILE A N 1
ATOM 829 C CA . ILE A 1 100 ? -11.721 0.274 -3.868 1.00 90.88 100 ILE A CA 1
ATOM 830 C C . ILE A 1 100 ? -10.388 0.985 -3.758 1.00 90.88 100 ILE A C 1
ATOM 832 O O . ILE A 1 100 ? -10.005 1.742 -4.646 1.00 90.88 100 ILE A O 1
ATOM 836 N N . LEU A 1 101 ? -9.677 0.731 -2.660 1.00 93.94 101 LEU A N 1
ATOM 837 C CA . LEU A 1 101 ? -8.373 1.326 -2.429 1.00 93.94 101 LEU A CA 1
ATOM 838 C C . LEU A 1 101 ? -7.392 0.888 -3.516 1.00 93.94 101 LEU A C 1
ATOM 840 O O . LEU A 1 101 ? -6.646 1.729 -4.002 1.00 93.94 101 LEU A O 1
ATOM 844 N N . SER A 1 102 ? -7.435 -0.374 -3.963 1.00 94.56 102 SER A N 1
ATOM 845 C CA . SER A 1 102 ? -6.590 -0.827 -5.071 1.00 94.56 102 SER A CA 1
ATOM 846 C C . SER A 1 102 ? -6.923 -0.127 -6.390 1.00 94.56 102 SER A C 1
ATOM 848 O O . SER A 1 102 ? -6.002 0.254 -7.108 1.00 94.56 102 SER A O 1
ATOM 850 N N . LEU A 1 103 ? -8.203 0.128 -6.686 1.00 94.38 103 LEU A N 1
ATOM 851 C CA . LEU A 1 103 ? -8.605 0.882 -7.876 1.00 94.38 103 LEU A CA 1
ATOM 852 C C . LEU A 1 103 ? -8.085 2.326 -7.838 1.00 94.38 103 LEU A C 1
ATOM 854 O O . LEU A 1 103 ? -7.500 2.793 -8.812 1.00 94.38 103 LEU A O 1
ATOM 858 N N . PHE A 1 104 ? -8.261 3.028 -6.717 1.00 94.44 104 PHE A N 1
ATOM 859 C CA . PHE A 1 104 ? -7.789 4.410 -6.583 1.00 94.44 104 PHE A CA 1
ATOM 860 C C . PHE A 1 104 ? -6.268 4.514 -6.561 1.00 94.44 104 PHE A C 1
ATOM 862 O O . PHE A 1 104 ? -5.712 5.429 -7.161 1.00 94.44 104 PHE A O 1
ATOM 869 N N . VAL A 1 105 ? -5.582 3.553 -5.950 1.00 95.38 105 VAL A N 1
ATOM 870 C CA . VAL A 1 105 ? -4.128 3.456 -6.053 1.00 95.38 105 VAL A CA 1
ATOM 871 C C . VAL A 1 105 ? -3.697 3.246 -7.500 1.00 95.38 105 VAL A C 1
ATOM 873 O O . VAL A 1 105 ? -2.811 3.957 -7.959 1.00 95.38 105 VAL A O 1
ATOM 876 N N . ALA A 1 106 ? -4.331 2.330 -8.239 1.00 95.19 106 ALA A N 1
ATOM 877 C CA . ALA A 1 106 ? -4.006 2.107 -9.645 1.00 95.19 106 ALA A CA 1
ATOM 878 C C . ALA A 1 106 ? -4.194 3.392 -10.466 1.00 95.19 106 ALA A C 1
ATOM 880 O O . ALA A 1 106 ? -3.303 3.766 -11.227 1.00 95.19 106 ALA A O 1
ATOM 881 N N . LEU A 1 107 ? -5.307 4.108 -10.257 1.00 94.00 107 LEU A N 1
ATOM 882 C CA . LEU A 1 107 ? -5.565 5.415 -10.874 1.00 94.00 107 LEU A CA 1
ATOM 883 C C . LEU A 1 107 ? -4.482 6.444 -10.534 1.00 94.00 107 LEU A C 1
ATOM 885 O O . LEU A 1 107 ? -4.040 7.182 -11.411 1.00 94.00 107 LEU A O 1
ATOM 889 N N . GLY A 1 108 ? -4.028 6.487 -9.286 1.00 91.12 108 GLY A N 1
ATOM 890 C CA . GLY A 1 108 ? -2.941 7.368 -8.882 1.00 91.12 108 GLY A CA 1
ATOM 891 C C . GLY A 1 108 ? -1.595 6.970 -9.506 1.00 91.12 108 GLY A C 1
ATOM 892 O O . GLY A 1 108 ? -0.879 7.835 -10.011 1.00 91.12 108 GLY A O 1
ATOM 893 N N . SER A 1 109 ? -1.293 5.676 -9.623 1.00 91.38 109 SER A N 1
ATOM 894 C CA . SER A 1 109 ? -0.085 5.179 -10.293 1.00 91.38 109 SER A CA 1
ATOM 895 C C . SER A 1 109 ? -0.009 5.586 -11.769 1.00 91.38 109 SER A C 1
ATOM 897 O O . SER A 1 109 ? 1.078 5.924 -12.236 1.00 91.38 109 SER A O 1
ATOM 899 N N . PHE A 1 110 ? -1.140 5.652 -12.488 1.00 91.81 110 PHE A N 1
ATOM 900 C CA . PHE A 1 110 ? -1.190 6.159 -13.873 1.00 91.81 110 PHE A CA 1
ATOM 901 C C . PHE A 1 110 ? -0.692 7.600 -14.017 1.00 91.81 110 PHE A C 1
ATOM 903 O O . PHE A 1 110 ? -0.279 8.004 -15.102 1.00 91.81 110 PHE A O 1
ATOM 910 N N . THR A 1 111 ? -0.743 8.392 -12.945 1.00 88.69 111 THR A N 1
ATOM 911 C CA . THR A 1 111 ? -0.335 9.797 -13.002 1.00 88.69 111 THR A CA 1
ATOM 912 C C . THR A 1 111 ? 1.173 10.001 -12.897 1.00 88.69 111 THR A C 1
ATOM 914 O O . THR A 1 111 ? 1.649 11.046 -13.332 1.00 88.69 111 THR A O 1
ATOM 917 N N . VAL A 1 112 ? 1.920 9.023 -12.368 1.00 87.06 112 VAL A N 1
ATOM 918 C CA . VAL A 1 112 ? 3.372 9.160 -12.139 1.00 87.06 112 VAL A CA 1
ATOM 919 C C . VAL A 1 112 ? 4.194 8.147 -12.932 1.00 87.06 112 VAL A C 1
ATOM 921 O O . VAL A 1 112 ? 5.239 8.489 -13.477 1.00 87.06 112 VAL A O 1
ATOM 924 N N . LEU A 1 113 ? 3.715 6.910 -13.061 1.00 88.75 113 LEU A N 1
ATOM 925 C CA . LEU A 1 113 ? 4.431 5.848 -13.763 1.00 88.75 113 LEU A CA 1
ATOM 926 C C . LEU A 1 113 ? 4.030 5.768 -15.238 1.00 88.75 113 LEU A C 1
ATOM 928 O O . LEU A 1 113 ? 2.871 5.964 -15.605 1.00 88.75 113 LEU A O 1
ATOM 932 N N . LYS A 1 114 ? 4.987 5.393 -16.092 1.00 87.75 114 LYS A N 1
ATOM 933 C CA . LYS A 1 114 ? 4.773 5.138 -17.525 1.00 87.75 114 LYS A CA 1
ATOM 934 C C . LYS A 1 114 ? 5.486 3.860 -17.968 1.00 87.75 114 LYS A C 1
ATOM 936 O O . LYS A 1 114 ? 6.379 3.360 -17.286 1.00 87.75 114 LYS A O 1
ATOM 941 N N . GLY A 1 115 ? 5.092 3.337 -19.129 1.00 88.81 115 GLY A N 1
ATOM 942 C CA . GLY A 1 115 ? 5.745 2.188 -19.761 1.00 88.81 115 GLY A CA 1
ATOM 943 C C . GLY A 1 115 ? 5.705 0.918 -18.907 1.00 88.81 115 GLY A C 1
ATOM 944 O O . GLY A 1 115 ? 4.706 0.628 -18.246 1.00 88.81 115 GLY A O 1
ATOM 945 N N . MET A 1 116 ? 6.802 0.158 -18.919 1.00 87.25 116 MET A N 1
ATOM 946 C CA . MET A 1 116 ? 6.887 -1.140 -18.242 1.00 87.25 116 MET A CA 1
ATOM 947 C C . MET A 1 116 ? 6.747 -1.026 -16.715 1.00 87.25 116 MET A C 1
ATOM 949 O O . MET A 1 116 ? 6.088 -1.865 -16.109 1.00 87.25 116 MET A O 1
ATOM 953 N N . GLY A 1 117 ? 7.261 0.047 -16.100 1.00 88.75 117 GLY A N 1
ATOM 954 C CA . GLY A 1 117 ? 7.155 0.276 -14.652 1.00 88.75 117 GLY A CA 1
ATOM 955 C C . GLY A 1 117 ? 5.716 0.469 -14.154 1.00 88.75 117 GLY A C 1
ATOM 956 O O . GLY A 1 117 ? 5.381 0.072 -13.040 1.00 88.75 117 GLY A O 1
ATOM 957 N N . LEU A 1 118 ? 4.833 1.030 -14.985 1.00 92.56 118 LEU A N 1
ATOM 958 C CA . LEU A 1 118 ? 3.403 1.115 -14.676 1.00 92.56 118 LEU A CA 1
ATOM 959 C C . LEU A 1 118 ? 2.761 -0.278 -14.686 1.00 92.56 118 LEU A C 1
ATOM 961 O O . LEU A 1 118 ? 2.052 -0.641 -13.748 1.00 92.56 118 LEU A O 1
ATOM 965 N N . GLY A 1 119 ? 3.039 -1.064 -15.730 1.00 92.62 119 GLY A N 1
ATOM 966 C CA . GLY A 1 119 ? 2.508 -2.419 -15.881 1.00 92.62 119 GLY A CA 1
ATOM 967 C C . GLY A 1 119 ? 2.923 -3.331 -14.730 1.00 92.62 119 GLY A C 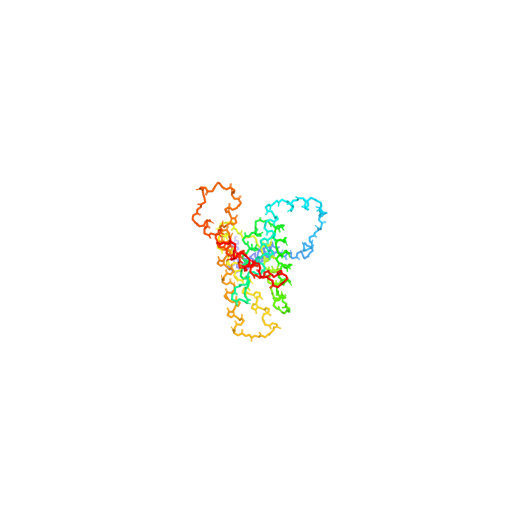1
ATOM 968 O O . GLY A 1 119 ? 2.072 -3.996 -14.139 1.00 92.62 119 GLY A O 1
ATOM 969 N N . THR A 1 120 ? 4.203 -3.310 -14.346 1.00 93.44 120 THR A N 1
ATOM 970 C CA . THR A 1 120 ? 4.696 -4.132 -13.233 1.00 93.44 120 THR A CA 1
ATOM 971 C C . THR A 1 120 ? 4.046 -3.756 -11.908 1.00 93.44 120 THR A C 1
ATOM 973 O O . THR A 1 120 ? 3.616 -4.645 -11.170 1.00 93.44 120 THR A O 1
ATOM 976 N N . ASN A 1 121 ? 3.898 -2.461 -11.621 1.00 94.44 121 ASN A N 1
ATOM 977 C CA . ASN A 1 121 ? 3.225 -1.991 -10.413 1.00 94.44 121 ASN A CA 1
ATOM 978 C C . ASN A 1 121 ? 1.739 -2.367 -10.382 1.00 94.44 121 ASN A C 1
ATOM 980 O O . ASN A 1 121 ? 1.297 -2.929 -9.384 1.00 94.44 121 ASN A O 1
ATOM 984 N N . ILE A 1 122 ? 0.983 -2.142 -11.463 1.00 95.94 122 ILE A N 1
ATOM 985 C CA . ILE A 1 122 ? -0.450 -2.486 -11.524 1.00 95.94 122 ILE A CA 1
ATOM 986 C C . ILE A 1 122 ? -0.667 -3.996 -11.389 1.00 95.94 122 ILE A C 1
ATOM 988 O O . ILE A 1 122 ? -1.554 -4.419 -10.650 1.00 95.94 122 ILE A O 1
ATOM 992 N N . ILE A 1 123 ? 0.138 -4.822 -12.065 1.00 96.25 123 ILE A N 1
ATOM 993 C CA . ILE A 1 123 ? 0.012 -6.282 -11.959 1.00 96.25 123 ILE A CA 1
ATOM 994 C C . ILE A 1 123 ? 0.335 -6.728 -10.531 1.00 96.25 123 ILE A C 1
ATOM 996 O O . ILE A 1 123 ? -0.442 -7.469 -9.936 1.00 96.25 123 ILE A O 1
ATOM 1000 N N . THR A 1 124 ? 1.428 -6.232 -9.946 1.00 96.62 124 THR A N 1
ATOM 1001 C CA . THR A 1 124 ? 1.813 -6.563 -8.562 1.00 96.62 124 THR A CA 1
ATOM 1002 C C . THR A 1 124 ? 0.720 -6.153 -7.577 1.00 96.62 124 THR A C 1
ATOM 1004 O O . THR A 1 124 ? 0.364 -6.918 -6.683 1.00 96.62 124 THR A O 1
ATOM 1007 N N . LEU A 1 125 ? 0.126 -4.976 -7.784 1.00 97.00 125 LEU A N 1
ATOM 1008 C CA . LEU A 1 125 ? -0.998 -4.472 -7.008 1.00 97.00 125 LEU A CA 1
ATOM 1009 C C . LEU A 1 125 ? -2.219 -5.386 -7.093 1.00 97.00 125 LEU A C 1
ATOM 1011 O O . LEU A 1 125 ? -2.820 -5.722 -6.073 1.00 97.00 125 LEU A O 1
ATOM 1015 N N . ALA A 1 126 ? -2.584 -5.781 -8.313 1.00 96.62 126 ALA A N 1
ATOM 1016 C CA . ALA A 1 126 ? -3.729 -6.635 -8.575 1.00 96.62 126 ALA A CA 1
ATOM 1017 C C . ALA A 1 126 ? -3.539 -8.016 -7.942 1.00 96.62 126 ALA A C 1
ATOM 1019 O O . ALA A 1 126 ? -4.466 -8.531 -7.319 1.00 96.62 126 ALA A O 1
ATOM 1020 N N . VAL A 1 127 ? -2.336 -8.590 -8.040 1.00 96.94 127 VAL A N 1
ATOM 1021 C CA . VAL A 1 127 ? -2.037 -9.881 -7.416 1.00 96.94 127 VAL A CA 1
ATOM 1022 C C . VAL A 1 127 ? -2.039 -9.761 -5.893 1.00 96.94 127 VAL A C 1
ATOM 1024 O O . VAL A 1 127 ? -2.671 -10.584 -5.238 1.00 96.94 127 VAL A O 1
ATOM 1027 N N . LEU A 1 128 ? -1.431 -8.720 -5.314 1.00 96.81 128 LEU A N 1
ATOM 1028 C CA . LEU A 1 128 ? -1.475 -8.495 -3.867 1.00 96.81 128 LEU A CA 1
ATOM 1029 C C . LEU A 1 128 ? -2.917 -8.348 -3.361 1.00 96.81 128 LEU A C 1
ATOM 1031 O O . LEU A 1 128 ? -3.302 -9.006 -2.395 1.00 96.81 128 LEU A O 1
ATOM 1035 N N . ALA A 1 129 ? -3.734 -7.536 -4.035 1.00 96.00 129 ALA A N 1
ATOM 1036 C CA . ALA A 1 129 ? -5.143 -7.371 -3.696 1.00 96.00 129 ALA A CA 1
ATOM 1037 C C . ALA A 1 129 ? -5.925 -8.687 -3.847 1.00 96.00 129 ALA A C 1
ATOM 1039 O O . ALA A 1 129 ? -6.737 -9.019 -2.987 1.00 96.00 129 ALA A O 1
ATOM 1040 N N . ALA A 1 130 ? -5.663 -9.477 -4.891 1.00 94.69 130 ALA A N 1
ATOM 1041 C CA . ALA A 1 130 ? -6.290 -10.785 -5.060 1.00 94.69 130 ALA A CA 1
ATOM 1042 C C . ALA A 1 130 ? -5.907 -11.744 -3.923 1.00 94.69 130 ALA A C 1
ATOM 1044 O O . ALA A 1 130 ? -6.779 -12.378 -3.329 1.00 94.69 130 ALA A O 1
ATOM 1045 N N . VAL A 1 131 ? -4.623 -11.815 -3.568 1.00 94.88 131 VAL A N 1
ATOM 1046 C CA . VAL A 1 131 ? -4.149 -12.669 -2.474 1.00 94.88 131 VAL A CA 1
ATOM 1047 C C . VAL A 1 131 ? -4.790 -12.252 -1.154 1.00 94.88 131 VAL A C 1
ATOM 1049 O O . VAL A 1 131 ? -5.347 -13.107 -0.476 1.00 94.88 131 VAL A O 1
ATOM 1052 N N . LEU A 1 132 ? -4.823 -10.961 -0.824 1.00 93.56 132 LEU A N 1
ATOM 1053 C CA . LEU A 1 132 ? -5.486 -10.469 0.391 1.00 93.56 132 LEU A CA 1
ATOM 1054 C C . LEU A 1 132 ? -7.009 -10.702 0.390 1.00 93.56 132 LEU A C 1
ATOM 1056 O O . LEU A 1 132 ? -7.609 -10.876 1.447 1.00 93.56 132 LEU A O 1
ATOM 1060 N N . TYR A 1 133 ? -7.654 -10.733 -0.779 1.00 93.38 133 TYR A N 1
ATOM 1061 C CA . TYR A 1 133 ? -9.092 -10.993 -0.894 1.00 93.38 133 TYR A CA 1
ATOM 1062 C C . TYR A 1 133 ? -9.458 -12.465 -0.623 1.00 93.38 133 TYR A C 1
ATOM 1064 O O . TYR A 1 133 ? -10.507 -12.759 -0.025 1.00 93.38 133 TYR A O 1
ATOM 1072 N N . TYR A 1 134 ? -8.620 -13.391 -1.102 1.00 90.62 134 TYR A N 1
ATOM 1073 C CA . TYR A 1 134 ? -8.876 -14.834 -1.057 1.00 90.62 134 TYR A CA 1
ATOM 1074 C C . TYR A 1 134 ? -8.211 -15.540 0.126 1.00 90.62 134 TYR A C 1
ATOM 1076 O O . TYR A 1 134 ? -8.786 -16.486 0.667 1.00 90.62 134 TYR A O 1
ATOM 1084 N N . VAL A 1 135 ? -7.024 -15.100 0.539 1.00 87.88 135 VAL A N 1
ATOM 1085 C CA . VAL A 1 135 ? -6.282 -15.699 1.649 1.00 87.88 135 VAL A CA 1
ATOM 1086 C C . VAL A 1 135 ? -6.775 -15.096 2.956 1.00 87.88 135 VAL A C 1
ATOM 1088 O O . VAL A 1 135 ? -6.476 -13.956 3.296 1.00 87.88 135 VAL A O 1
ATOM 1091 N N . ALA A 1 136 ? -7.526 -15.889 3.717 1.00 79.44 136 ALA A N 1
ATOM 1092 C CA . ALA A 1 136 ? -7.900 -15.532 5.076 1.00 79.44 136 ALA A CA 1
ATOM 1093 C C . ALA A 1 136 ? -6.718 -15.800 6.017 1.00 79.44 136 ALA A C 1
ATOM 1095 O O . ALA A 1 136 ? -6.444 -16.949 6.373 1.00 79.44 136 ALA A O 1
ATOM 1096 N N . VAL A 1 137 ? -6.010 -14.741 6.411 1.00 85.62 137 VAL A N 1
ATOM 1097 C CA . VAL A 1 137 ? -4.977 -14.828 7.448 1.00 85.62 137 VAL A CA 1
ATOM 1098 C C . VAL A 1 137 ? -5.671 -15.004 8.807 1.00 85.62 137 VAL A C 1
ATOM 1100 O O . VAL A 1 137 ? -6.574 -14.232 9.125 1.00 85.62 137 VAL A O 1
ATOM 1103 N N . PRO A 1 138 ? -5.316 -16.023 9.613 1.00 85.62 138 PRO A N 1
ATOM 1104 C CA . PRO A 1 138 ? -5.891 -16.192 10.945 1.00 85.62 138 PRO A CA 1
ATOM 1105 C C . PRO A 1 138 ? -5.602 -14.977 11.830 1.00 85.62 138 PRO A C 1
ATOM 1107 O O . PRO A 1 138 ? -4.458 -14.524 11.867 1.00 85.62 138 PRO A O 1
ATOM 1110 N N . LYS A 1 139 ? -6.601 -14.519 12.598 1.00 82.75 139 LYS A N 1
ATOM 1111 C CA . LYS A 1 139 ? -6.508 -13.321 13.458 1.00 82.75 139 LYS A CA 1
ATOM 1112 C C . LYS A 1 139 ? -5.284 -13.316 14.373 1.00 82.75 139 LYS A C 1
ATOM 1114 O O . LYS A 1 139 ? -4.609 -12.302 14.500 1.00 82.75 139 LYS A O 1
ATOM 1119 N N . ASP A 1 140 ? -4.939 -14.472 14.930 1.00 84.38 140 ASP A N 1
ATOM 1120 C CA . ASP A 1 140 ? -3.801 -14.627 15.848 1.00 84.38 140 ASP A CA 1
ATOM 1121 C C . ASP A 1 140 ? -2.444 -14.367 15.175 1.00 84.38 140 ASP A C 1
ATOM 1123 O O . ASP A 1 140 ? -1.445 -14.068 15.831 1.00 84.38 140 ASP A O 1
ATOM 1127 N N . LYS A 1 141 ? -2.396 -14.501 13.848 1.00 87.88 141 LYS A N 1
ATOM 1128 C CA . LYS A 1 141 ? -1.192 -14.358 13.029 1.00 87.88 141 LYS A CA 1
ATOM 1129 C C . LYS A 1 141 ? -1.213 -13.099 12.177 1.00 87.88 141 LYS A C 1
ATOM 1131 O O . LYS A 1 141 ? -0.259 -12.881 11.441 1.00 87.88 141 LYS A O 1
ATOM 1136 N N . GLU A 1 142 ? -2.254 -12.271 12.260 1.00 87.38 142 GLU A N 1
ATOM 1137 C CA . GLU A 1 142 ? -2.380 -11.098 11.393 1.00 87.38 142 GLU A CA 1
ATOM 1138 C C . GLU A 1 142 ? -1.187 -10.144 11.543 1.00 87.38 142 GLU A C 1
ATOM 1140 O O . GLU A 1 142 ? -0.680 -9.639 10.543 1.00 87.38 142 GLU A O 1
ATOM 1145 N N . TRP A 1 143 ? -0.689 -9.969 12.773 1.00 88.19 143 TRP A N 1
ATOM 1146 C CA . TRP A 1 143 ? 0.361 -9.000 13.097 1.00 88.19 143 TRP A CA 1
ATOM 1147 C C . TRP A 1 143 ? 1.696 -9.232 12.378 1.00 88.19 143 TRP A C 1
ATOM 1149 O O . TRP A 1 143 ? 2.367 -8.262 12.066 1.00 88.19 143 TRP A O 1
ATOM 1159 N N . TRP A 1 144 ? 2.069 -10.474 12.059 1.00 92.12 144 TRP A N 1
ATOM 1160 C CA . TRP A 1 144 ? 3.265 -10.780 11.250 1.00 92.12 144 TRP A CA 1
ATOM 1161 C C . TRP A 1 144 ? 2.926 -11.378 9.884 1.00 92.12 144 TRP A C 1
ATOM 1163 O O . TRP A 1 144 ? 3.708 -11.260 8.943 1.00 92.12 144 TRP A O 1
ATOM 1173 N N . GLY A 1 145 ? 1.759 -12.009 9.758 1.00 93.81 145 GLY A N 1
ATOM 1174 C CA . GLY A 1 145 ? 1.336 -12.716 8.559 1.00 93.81 145 GLY A CA 1
ATOM 1175 C C . GLY A 1 145 ? 1.091 -11.783 7.382 1.00 93.81 145 GLY A C 1
ATOM 1176 O O . GLY A 1 145 ? 1.572 -12.071 6.291 1.00 93.81 145 GLY A O 1
ATOM 1177 N N . ILE A 1 146 ? 0.396 -10.657 7.587 1.00 95.06 146 ILE A N 1
ATOM 1178 C CA . ILE A 1 146 ? 0.153 -9.693 6.503 1.00 95.06 146 ILE A CA 1
ATOM 1179 C C . ILE A 1 146 ? 1.450 -9.010 6.037 1.00 95.06 146 ILE A C 1
ATOM 1181 O O . ILE A 1 146 ? 1.705 -9.039 4.836 1.00 95.06 146 ILE A O 1
ATOM 1185 N N . PRO A 1 147 ? 2.301 -8.455 6.918 1.00 96.69 147 PRO A N 1
ATOM 1186 C CA . PRO A 1 147 ? 3.584 -7.865 6.523 1.00 96.69 147 PRO A CA 1
ATOM 1187 C C . PRO A 1 147 ? 4.522 -8.826 5.787 1.00 96.69 147 PRO A C 1
ATOM 1189 O O . PRO A 1 147 ? 5.194 -8.458 4.826 1.00 96.69 147 PRO A O 1
ATOM 1192 N N . LEU A 1 148 ? 4.574 -10.085 6.225 1.00 96.31 148 LEU A N 1
ATOM 1193 C CA . LEU A 1 148 ? 5.384 -11.093 5.550 1.00 96.31 148 LEU A CA 1
ATOM 1194 C C . LEU A 1 148 ? 4.796 -11.448 4.178 1.00 96.31 148 LEU A C 1
ATOM 1196 O O . LEU A 1 148 ? 5.534 -11.629 3.207 1.00 96.31 148 LEU A O 1
ATOM 1200 N N . LEU A 1 149 ? 3.466 -11.530 4.089 1.00 96.06 149 LEU A N 1
ATOM 1201 C CA . LEU A 1 149 ? 2.750 -11.777 2.843 1.00 96.06 149 LEU A CA 1
ATOM 1202 C C . LEU A 1 149 ? 2.969 -10.637 1.847 1.00 96.06 149 LEU A C 1
ATOM 1204 O O . LEU A 1 149 ? 3.264 -10.922 0.691 1.00 96.06 149 LEU A O 1
ATOM 1208 N N . THR A 1 150 ? 2.887 -9.371 2.269 1.00 97.00 150 THR A N 1
ATOM 1209 C CA . THR A 1 150 ? 3.138 -8.224 1.382 1.00 97.00 150 THR A CA 1
ATOM 1210 C C . THR A 1 150 ? 4.548 -8.239 0.831 1.00 97.00 150 THR A C 1
ATOM 1212 O O . THR A 1 150 ? 4.715 -8.173 -0.386 1.00 97.00 150 THR A O 1
ATOM 1215 N N . MET A 1 151 ? 5.546 -8.395 1.702 1.00 97.81 151 MET A N 1
ATOM 1216 C CA . MET A 1 151 ? 6.949 -8.487 1.307 1.00 97.81 151 MET A CA 1
ATOM 1217 C C . MET A 1 151 ? 7.161 -9.614 0.292 1.00 97.81 151 MET A C 1
ATOM 1219 O O . MET A 1 151 ? 7.706 -9.388 -0.788 1.00 97.81 151 MET A O 1
ATOM 1223 N N . SER A 1 152 ? 6.678 -10.819 0.603 1.00 97.19 152 SER A N 1
ATOM 1224 C CA . SER A 1 152 ? 6.840 -11.987 -0.270 1.00 97.19 152 SER A CA 1
ATOM 1225 C C . SER A 1 152 ? 6.156 -11.779 -1.620 1.00 97.19 152 SER A C 1
ATOM 1227 O O . SER A 1 152 ? 6.715 -12.111 -2.661 1.00 97.19 152 SER A O 1
ATOM 1229 N N . MET A 1 153 ? 4.953 -11.206 -1.617 1.00 96.50 153 MET A N 1
ATOM 1230 C CA . MET A 1 153 ? 4.166 -11.016 -2.828 1.00 96.50 153 MET A CA 1
ATOM 1231 C C . MET A 1 153 ? 4.784 -9.968 -3.754 1.00 96.50 153 MET A C 1
ATOM 1233 O O . MET A 1 153 ? 4.877 -10.212 -4.955 1.00 96.50 153 MET A O 1
ATOM 1237 N N . VAL A 1 154 ? 5.236 -8.832 -3.209 1.00 97.25 154 VAL A N 1
ATOM 1238 C CA . VAL A 1 154 ? 5.913 -7.781 -3.986 1.00 97.25 154 VAL A CA 1
ATOM 1239 C C . VAL A 1 154 ? 7.207 -8.321 -4.588 1.00 97.25 154 VAL A C 1
ATOM 1241 O O . VAL A 1 154 ? 7.427 -8.154 -5.788 1.00 97.25 154 VAL A O 1
ATOM 1244 N N . MET A 1 155 ? 8.008 -9.032 -3.788 1.00 97.06 155 MET A N 1
ATOM 1245 C CA . MET A 1 155 ? 9.255 -9.648 -4.240 1.00 97.06 155 MET A CA 1
ATOM 1246 C C . MET A 1 155 ? 8.999 -10.645 -5.377 1.00 97.06 155 MET A C 1
ATOM 1248 O O . MET A 1 155 ? 9.526 -10.474 -6.469 1.00 97.06 155 MET A O 1
ATOM 1252 N N . ILE A 1 156 ? 8.124 -11.637 -5.170 1.00 96.88 156 ILE A N 1
ATOM 1253 C CA . ILE A 1 156 ? 7.844 -12.674 -6.175 1.00 96.88 156 ILE A CA 1
ATOM 1254 C C . ILE A 1 156 ? 7.263 -12.061 -7.453 1.00 96.88 156 ILE A C 1
ATOM 1256 O O . ILE A 1 156 ? 7.731 -12.375 -8.545 1.00 96.88 156 ILE A O 1
ATOM 1260 N N . CYS A 1 157 ? 6.262 -11.180 -7.347 1.00 96.06 157 CYS A N 1
ATOM 1261 C CA . CYS A 1 157 ? 5.637 -10.591 -8.530 1.00 96.06 157 CYS A CA 1
ATOM 1262 C C . CYS A 1 157 ? 6.621 -9.774 -9.354 1.00 96.06 157 CYS A C 1
ATOM 1264 O O . CYS A 1 157 ? 6.722 -9.992 -10.561 1.00 96.06 157 CYS A O 1
ATOM 1266 N N . LYS A 1 158 ? 7.344 -8.840 -8.730 1.00 94.38 158 LYS A N 1
ATOM 1267 C CA . LYS A 1 158 ? 8.245 -7.969 -9.482 1.00 94.38 158 LYS A CA 1
ATOM 1268 C C . LYS A 1 158 ? 9.452 -8.729 -10.017 1.00 94.38 158 LYS A C 1
ATOM 1270 O O . LYS A 1 158 ? 9.815 -8.492 -11.165 1.00 94.38 158 LYS A O 1
ATOM 1275 N N . SER A 1 159 ? 10.003 -9.689 -9.272 1.00 94.31 159 SER A N 1
ATOM 1276 C CA . SER A 1 159 ? 11.084 -10.546 -9.773 1.00 94.31 159 SER A CA 1
ATOM 1277 C C . SER A 1 159 ? 10.639 -11.384 -10.974 1.00 94.31 159 SER A C 1
ATOM 1279 O O . SER A 1 159 ? 11.361 -11.447 -11.962 1.00 94.31 159 SER A O 1
ATOM 1281 N N . VAL A 1 160 ? 9.436 -11.973 -10.949 1.00 94.44 160 VAL A N 1
ATOM 1282 C CA . VAL A 1 160 ? 8.907 -12.737 -12.097 1.00 94.44 160 VAL A CA 1
ATOM 1283 C C . VAL A 1 160 ? 8.651 -11.831 -13.301 1.00 94.44 160 VAL A C 1
ATOM 1285 O O . VAL A 1 160 ? 8.986 -12.196 -14.424 1.00 94.44 160 VAL A O 1
ATOM 1288 N N . LEU A 1 161 ? 8.089 -10.639 -13.090 1.00 92.75 161 LEU A N 1
ATOM 1289 C CA . LEU A 1 161 ? 7.830 -9.695 -14.179 1.00 92.75 161 LEU A CA 1
ATOM 1290 C C . LEU A 1 161 ? 9.119 -9.098 -14.758 1.00 92.75 161 LEU A C 1
ATOM 1292 O O . LEU A 1 161 ? 9.162 -8.808 -15.951 1.00 92.75 161 LEU A O 1
ATOM 1296 N N . MET A 1 162 ? 10.180 -8.968 -13.957 1.00 91.81 162 MET A N 1
ATOM 1297 C CA . MET A 1 162 ? 11.505 -8.557 -14.430 1.00 91.81 162 MET A CA 1
ATOM 1298 C C . MET A 1 162 ? 12.069 -9.539 -15.467 1.00 91.81 162 MET A C 1
ATOM 1300 O O . MET A 1 162 ? 12.728 -9.103 -16.406 1.00 91.81 162 MET A O 1
ATOM 1304 N N . LEU A 1 163 ? 11.755 -10.838 -15.365 1.00 90.12 163 LEU A N 1
ATOM 1305 C CA . LEU A 1 163 ? 12.185 -11.847 -16.346 1.00 90.12 163 LEU A CA 1
ATOM 1306 C C . LEU A 1 163 ? 11.589 -11.630 -17.745 1.00 90.12 163 LEU A C 1
ATOM 1308 O O . LEU A 1 163 ? 12.112 -12.167 -18.716 1.00 90.12 163 LEU A O 1
ATOM 1312 N N . MET A 1 164 ? 10.491 -10.875 -17.857 1.00 86.56 164 MET A N 1
ATOM 1313 C CA . MET A 1 164 ? 9.883 -10.533 -19.148 1.00 86.56 164 MET A CA 1
ATOM 1314 C C . MET A 1 164 ? 10.560 -9.330 -19.821 1.00 86.56 164 MET A C 1
ATOM 1316 O O . MET A 1 164 ? 10.263 -9.041 -20.979 1.00 86.56 164 MET A O 1
ATOM 1320 N N . GLY A 1 165 ? 11.423 -8.615 -19.098 1.00 82.00 165 GLY A N 1
ATOM 1321 C CA . GLY A 1 165 ? 12.157 -7.452 -19.579 1.00 82.00 165 GLY A CA 1
ATOM 1322 C C . GLY A 1 165 ? 13.666 -7.657 -19.491 1.00 82.00 165 GLY A C 1
ATOM 1323 O O . GLY A 1 165 ? 14.180 -8.764 -19.645 1.00 82.00 165 GLY A O 1
ATOM 1324 N N . GLU A 1 166 ? 14.388 -6.568 -19.241 1.00 78.56 166 GLU A N 1
ATOM 1325 C CA . GLU A 1 166 ? 15.834 -6.612 -19.050 1.00 78.56 166 GLU A CA 1
ATOM 1326 C C . GLU A 1 166 ? 16.177 -7.030 -17.618 1.00 78.56 166 GLU A C 1
ATOM 1328 O O . GLU A 1 166 ? 15.840 -6.351 -16.642 1.00 78.56 166 GLU A O 1
ATOM 1333 N N . ILE A 1 167 ? 16.873 -8.160 -17.501 1.00 86.19 167 ILE A N 1
ATOM 1334 C CA . ILE A 1 167 ? 17.394 -8.646 -16.228 1.00 86.19 167 ILE A CA 1
ATOM 1335 C C . ILE A 1 167 ? 18.585 -7.769 -15.842 1.00 86.19 167 ILE A C 1
ATOM 1337 O O . ILE A 1 167 ? 19.592 -7.718 -16.546 1.00 86.19 167 ILE A O 1
ATOM 1341 N N . SER A 1 168 ? 18.470 -7.092 -14.702 1.00 89.38 168 SER A N 1
ATOM 1342 C CA . SER A 1 168 ? 19.521 -6.245 -14.146 1.00 89.38 168 SER A CA 1
ATOM 1343 C C . SER A 1 168 ? 19.646 -6.498 -12.650 1.00 89.38 168 SER A C 1
ATOM 1345 O O . SER A 1 168 ? 18.650 -6.457 -11.928 1.00 89.38 168 SER A O 1
ATOM 1347 N N . LEU A 1 169 ? 20.880 -6.702 -12.179 1.00 90.75 169 LEU A N 1
ATOM 1348 C CA . LEU A 1 169 ? 21.177 -6.869 -10.750 1.00 90.75 169 LEU A CA 1
ATOM 1349 C C . LEU A 1 169 ? 20.759 -5.640 -9.932 1.00 90.75 169 LEU A C 1
ATOM 1351 O O . LEU A 1 169 ? 20.367 -5.763 -8.775 1.00 90.75 169 LEU A O 1
ATOM 1355 N N . TYR A 1 170 ? 20.807 -4.455 -10.545 1.00 91.50 170 TYR A N 1
ATOM 1356 C CA . TYR A 1 170 ? 20.327 -3.227 -9.922 1.00 91.50 170 TYR A CA 1
ATOM 1357 C C . TYR A 1 170 ? 18.816 -3.286 -9.677 1.00 91.50 170 TYR A C 1
ATOM 1359 O O . TYR A 1 170 ? 1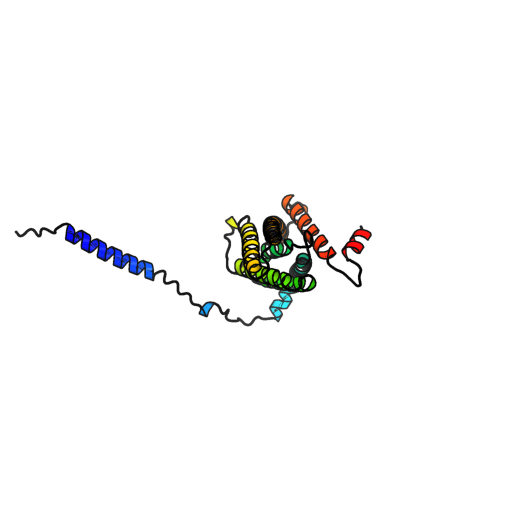8.367 -3.078 -8.553 1.00 91.50 170 TYR A O 1
ATOM 1367 N N . ASN A 1 171 ? 18.040 -3.656 -10.701 1.00 90.12 171 ASN A N 1
ATOM 1368 C CA . ASN A 1 171 ? 16.586 -3.775 -10.589 1.00 90.12 171 ASN A CA 1
ATOM 1369 C C . ASN A 1 171 ? 16.190 -4.838 -9.558 1.00 90.12 171 ASN A C 1
ATOM 1371 O O . ASN A 1 171 ? 15.233 -4.648 -8.814 1.00 90.12 171 ASN A O 1
ATOM 1375 N N . GLU A 1 172 ? 16.943 -5.934 -9.467 1.00 92.25 172 GLU A N 1
ATOM 1376 C CA . GLU A 1 172 ? 16.719 -6.957 -8.448 1.00 92.25 172 GLU A CA 1
ATOM 1377 C C . GLU A 1 172 ? 16.957 -6.419 -7.028 1.00 92.25 172 GLU A C 1
ATOM 1379 O O . GLU A 1 172 ? 16.107 -6.594 -6.154 1.00 92.25 172 GLU A O 1
ATOM 1384 N N . MET A 1 173 ? 18.059 -5.691 -6.806 1.00 94.06 173 MET A N 1
ATOM 1385 C CA . MET A 1 173 ? 18.336 -5.026 -5.527 1.00 94.06 173 MET A CA 1
ATOM 1386 C C . MET A 1 173 ? 17.216 -4.045 -5.147 1.00 94.06 173 MET A C 1
ATOM 1388 O O . MET A 1 173 ? 16.766 -4.027 -3.999 1.00 94.06 173 MET A O 1
ATOM 1392 N N . VAL A 1 174 ? 16.740 -3.263 -6.118 1.00 94.38 174 VAL A N 1
ATOM 1393 C CA . VAL A 1 174 ? 15.632 -2.314 -5.957 1.00 94.38 174 VAL A CA 1
ATOM 1394 C C . VAL A 1 174 ? 14.343 -3.033 -5.549 1.00 94.38 174 VAL A C 1
ATOM 1396 O O . VAL A 1 174 ? 13.694 -2.632 -4.584 1.00 94.38 174 VAL A O 1
ATOM 1399 N N . ILE A 1 175 ? 14.003 -4.140 -6.215 1.00 95.19 175 ILE A N 1
ATOM 1400 C CA . ILE A 1 175 ? 12.822 -4.955 -5.893 1.00 95.19 175 ILE A CA 1
ATOM 1401 C C . ILE A 1 175 ? 12.910 -5.523 -4.473 1.00 95.19 175 ILE A C 1
ATOM 1403 O O . ILE A 1 175 ? 11.921 -5.494 -3.738 1.00 95.19 175 ILE A O 1
ATOM 1407 N N . ILE A 1 176 ? 14.080 -6.023 -4.065 1.00 96.38 176 ILE A N 1
ATOM 1408 C CA . ILE A 1 176 ? 14.288 -6.564 -2.715 1.00 96.38 176 ILE A CA 1
ATOM 1409 C C . ILE A 1 176 ? 14.087 -5.468 -1.663 1.00 96.38 176 ILE A C 1
ATOM 1411 O O . ILE A 1 176 ? 13.391 -5.695 -0.669 1.00 96.38 176 ILE A O 1
ATOM 1415 N N . LEU A 1 177 ? 14.660 -4.281 -1.883 1.00 96.75 177 LEU A N 1
ATOM 1416 C CA . LEU A 1 177 ? 14.542 -3.161 -0.951 1.00 96.75 177 LEU A CA 1
ATOM 1417 C C . LEU A 1 177 ? 13.101 -2.647 -0.866 1.00 96.75 177 LEU A C 1
ATOM 1419 O O . LEU A 1 177 ? 12.591 -2.428 0.232 1.00 96.75 177 LEU A O 1
ATOM 1423 N N . GLU A 1 178 ? 12.412 -2.521 -1.997 1.00 96.50 178 GLU A N 1
ATOM 1424 C CA . GLU A 1 178 ? 11.008 -2.119 -2.035 1.00 96.50 178 GLU A CA 1
ATOM 1425 C C . GLU A 1 178 ? 10.103 -3.134 -1.329 1.00 96.50 178 GLU A C 1
ATOM 1427 O O . GLU A 1 178 ? 9.248 -2.740 -0.536 1.00 96.50 178 GLU A O 1
ATOM 1432 N N . ALA A 1 179 ? 10.304 -4.432 -1.568 1.00 97.62 179 ALA A N 1
ATOM 1433 C CA . ALA A 1 179 ? 9.553 -5.492 -0.907 1.00 97.62 179 ALA A CA 1
ATOM 1434 C C . ALA A 1 179 ? 9.770 -5.476 0.612 1.00 97.62 179 ALA A C 1
ATOM 1436 O O . ALA A 1 179 ? 8.809 -5.574 1.380 1.00 97.62 179 ALA A O 1
ATOM 1437 N N . PHE A 1 180 ? 11.022 -5.318 1.052 1.00 97.75 180 PHE A N 1
ATOM 1438 C CA . PHE A 1 180 ? 11.366 -5.231 2.468 1.00 97.75 180 PHE A CA 1
ATOM 1439 C C . PHE A 1 180 ? 10.732 -4.002 3.132 1.00 97.75 180 PHE A C 1
ATOM 1441 O O . PHE A 1 180 ? 10.068 -4.131 4.162 1.00 97.75 180 PHE A O 1
ATOM 1448 N N . LEU A 1 181 ? 10.867 -2.821 2.516 1.00 97.12 181 LEU A N 1
ATOM 1449 C CA . LEU A 1 181 ? 10.250 -1.590 3.011 1.00 97.12 181 LEU A CA 1
ATOM 1450 C C . LEU A 1 181 ? 8.725 -1.689 3.036 1.00 97.12 181 LEU A C 1
ATOM 1452 O O . LEU A 1 181 ? 8.116 -1.277 4.019 1.00 97.12 181 LEU A O 1
ATOM 1456 N N . ALA A 1 182 ? 8.105 -2.259 2.000 1.00 97.69 182 ALA A N 1
ATOM 1457 C CA . ALA A 1 182 ? 6.667 -2.491 1.972 1.00 97.69 182 ALA A CA 1
ATOM 1458 C C . ALA A 1 182 ? 6.241 -3.366 3.156 1.00 97.69 182 ALA A C 1
ATOM 1460 O O . ALA A 1 182 ? 5.325 -2.983 3.881 1.00 97.69 182 ALA A O 1
ATOM 1461 N N . GLY A 1 183 ? 6.942 -4.474 3.416 1.00 97.44 183 GLY A N 1
ATOM 1462 C CA . GLY A 1 183 ? 6.711 -5.338 4.577 1.00 97.44 183 GLY A CA 1
ATOM 1463 C C . GLY A 1 183 ? 6.763 -4.578 5.904 1.00 97.44 183 GLY A C 1
ATOM 1464 O O . GLY A 1 183 ? 5.780 -4.553 6.646 1.00 97.44 183 GLY A O 1
ATOM 1465 N N . VAL A 1 184 ? 7.872 -3.884 6.176 1.00 96.88 184 VAL A N 1
ATOM 1466 C CA . VAL A 1 184 ? 8.056 -3.115 7.421 1.00 96.88 184 VAL A CA 1
ATOM 1467 C C . VAL A 1 184 ? 7.005 -2.012 7.567 1.00 96.88 184 VAL A C 1
ATOM 1469 O O . VAL A 1 184 ? 6.396 -1.875 8.626 1.00 96.88 184 VAL A O 1
ATOM 1472 N N . LEU A 1 185 ? 6.719 -1.258 6.504 1.00 97.06 185 LEU A N 1
ATOM 1473 C CA . LEU A 1 185 ? 5.678 -0.229 6.527 1.00 97.06 185 LEU A CA 1
ATOM 1474 C C . LEU A 1 185 ? 4.288 -0.825 6.751 1.00 97.06 185 LEU A C 1
ATOM 1476 O O . LEU A 1 185 ? 3.443 -0.171 7.357 1.00 97.06 185 LEU A O 1
ATOM 1480 N N . THR A 1 186 ? 4.047 -2.066 6.318 1.00 97.31 186 THR A N 1
ATOM 1481 C CA . THR A 1 186 ? 2.766 -2.730 6.570 1.00 97.31 186 THR A CA 1
ATOM 1482 C C . THR A 1 186 ? 2.537 -2.927 8.069 1.00 97.31 186 THR A C 1
ATOM 1484 O O . THR A 1 186 ? 1.431 -2.667 8.536 1.00 97.31 186 THR A O 1
ATOM 1487 N N . LEU A 1 187 ? 3.570 -3.311 8.836 1.00 95.75 187 LEU A N 1
ATOM 1488 C CA . LEU A 1 187 ? 3.489 -3.419 10.304 1.00 95.75 187 LEU A CA 1
ATOM 1489 C C . LEU A 1 187 ? 3.057 -2.090 10.924 1.00 95.75 187 LEU A C 1
ATOM 1491 O O . LEU A 1 187 ? 2.088 -2.023 11.681 1.00 95.75 187 LEU A O 1
ATOM 1495 N N . VAL A 1 188 ? 3.754 -1.020 10.544 1.00 96.00 188 VAL A N 1
ATOM 1496 C CA . VAL A 1 188 ? 3.508 0.324 11.066 1.00 96.00 188 VAL A CA 1
ATOM 1497 C C . VAL A 1 188 ? 2.099 0.794 10.697 1.00 96.00 188 VAL A C 1
ATOM 1499 O O . VAL A 1 188 ? 1.339 1.259 11.543 1.00 96.00 188 VAL A O 1
ATOM 1502 N N . PHE A 1 189 ? 1.686 0.615 9.445 1.00 96.06 189 PHE A N 1
ATOM 1503 C CA . PHE A 1 189 ? 0.357 1.021 8.993 1.00 96.06 189 PHE A CA 1
ATOM 1504 C C . PHE A 1 189 ? -0.757 0.173 9.596 1.00 96.06 189 PHE A C 1
ATOM 1506 O O . PHE A 1 189 ? -1.858 0.683 9.800 1.00 96.06 189 PHE A O 1
ATOM 1513 N N . MET A 1 190 ? -0.497 -1.088 9.942 1.00 94.81 190 MET A N 1
ATOM 1514 C CA . MET A 1 190 ? -1.455 -1.896 10.686 1.00 94.81 190 MET A CA 1
ATOM 1515 C C . MET A 1 190 ? -1.718 -1.308 12.074 1.00 94.81 190 MET A C 1
ATOM 1517 O O . MET A 1 190 ? -2.891 -1.210 12.445 1.00 94.81 190 MET A O 1
ATOM 1521 N N . ALA A 1 191 ? -0.690 -0.841 12.792 1.00 93.31 191 ALA A N 1
ATOM 1522 C CA . ALA A 1 191 ? -0.861 -0.148 14.072 1.00 93.31 191 ALA A CA 1
ATOM 1523 C C . ALA A 1 191 ? -1.729 1.116 13.919 1.00 93.31 191 ALA A C 1
ATOM 1525 O O . ALA A 1 191 ? -2.760 1.234 14.587 1.00 93.31 191 ALA A O 1
ATOM 1526 N N . ALA A 1 192 ? -1.411 1.988 12.952 1.00 93.00 192 ALA A N 1
ATOM 1527 C CA . ALA A 1 192 ? -2.218 3.180 12.655 1.00 93.00 192 ALA A CA 1
ATOM 1528 C C . ALA A 1 192 ? -3.663 2.821 12.266 1.00 93.00 192 ALA A C 1
ATOM 1530 O O . ALA A 1 192 ? -4.628 3.432 12.730 1.00 93.00 192 ALA A O 1
ATOM 1531 N N . SER A 1 193 ? -3.838 1.785 11.441 1.00 92.19 193 SER A N 1
ATOM 1532 C CA . SER A 1 193 ? -5.163 1.335 11.032 1.00 92.19 193 SER A CA 1
ATOM 1533 C C . SER A 1 193 ? -5.976 0.864 12.241 1.00 92.19 193 SER A C 1
ATOM 1535 O O . SER A 1 193 ? -7.169 1.161 12.315 1.00 92.19 193 SER A O 1
ATOM 1537 N N . ASN A 1 194 ? -5.368 0.099 13.156 1.00 90.81 194 ASN A N 1
ATOM 1538 C CA . ASN A 1 194 ? -6.024 -0.482 14.330 1.00 90.81 194 ASN A CA 1
ATOM 1539 C C . ASN A 1 194 ? -6.441 0.609 15.306 1.00 90.81 194 ASN A C 1
ATOM 1541 O O . ASN A 1 194 ? -7.566 0.573 15.806 1.00 90.81 194 ASN A O 1
ATOM 1545 N N . ALA A 1 195 ? -5.580 1.603 15.502 1.00 90.25 195 ALA A N 1
ATOM 1546 C CA . ALA A 1 195 ? -5.886 2.781 16.292 1.00 90.25 195 ALA A CA 1
ATOM 1547 C C . ALA A 1 195 ? -7.090 3.544 15.707 1.00 90.25 195 ALA A C 1
ATOM 1549 O O . ALA A 1 195 ? -8.065 3.804 16.414 1.00 90.25 195 ALA A O 1
ATOM 1550 N N . LEU A 1 196 ? -7.100 3.771 14.384 1.00 88.12 196 LEU A N 1
ATOM 1551 C CA . LEU A 1 196 ? -8.199 4.454 13.691 1.00 88.12 196 LEU A CA 1
ATOM 1552 C C . LEU A 1 196 ? -9.538 3.702 13.803 1.00 88.12 196 LEU A C 1
ATOM 1554 O O . LEU A 1 196 ? -10.592 4.321 13.927 1.00 88.12 196 LEU A O 1
ATOM 1558 N N . ALA A 1 197 ? -9.515 2.366 13.790 1.00 85.62 197 ALA A N 1
ATOM 1559 C CA . ALA A 1 197 ? -10.728 1.556 13.931 1.00 85.62 197 ALA A CA 1
ATOM 1560 C C . ALA A 1 197 ? -11.318 1.578 15.348 1.00 85.62 197 ALA A C 1
ATOM 1562 O O . ALA A 1 197 ? -12.529 1.427 15.500 1.00 85.62 197 ALA A O 1
ATOM 1563 N N . ARG A 1 198 ? -10.484 1.752 16.381 1.00 84.50 198 ARG A N 1
ATOM 1564 C CA . ARG A 1 198 ? -10.930 1.733 17.782 1.00 84.50 198 ARG A CA 1
ATOM 1565 C C . ARG A 1 198 ? -11.558 3.050 18.243 1.00 84.50 198 ARG A C 1
ATOM 1567 O O . ARG A 1 198 ? -12.219 3.036 19.274 1.00 84.50 198 ARG A O 1
ATOM 1574 N N . LYS A 1 199 ? -11.387 4.152 17.497 1.00 80.12 199 LYS A N 1
ATOM 1575 C CA . LYS A 1 199 ? -11.961 5.484 17.798 1.00 80.12 199 LYS A CA 1
ATOM 1576 C C . LYS A 1 199 ? -11.729 5.937 19.250 1.00 80.12 199 LYS A C 1
ATOM 1578 O O . LYS A 1 199 ? -12.616 6.515 19.873 1.00 80.12 199 LYS A O 1
ATOM 1583 N N . LYS A 1 200 ? -10.545 5.639 19.789 1.00 80.56 200 LYS A N 1
ATOM 1584 C CA . LYS A 1 200 ? -10.167 6.002 21.159 1.00 80.56 200 LYS A CA 1
ATOM 1585 C C . LYS A 1 200 ? -9.981 7.520 21.307 1.00 80.56 200 LYS A C 1
ATOM 1587 O O . LYS A 1 200 ? -9.619 8.174 20.320 1.00 80.56 200 LYS A O 1
ATOM 1592 N N . PRO A 1 201 ? -10.182 8.079 22.515 1.00 80.81 201 PRO A N 1
ATOM 1593 C CA . PRO A 1 201 ? -9.788 9.452 22.818 1.00 80.81 201 PRO A CA 1
ATOM 1594 C C . PRO A 1 201 ? -8.262 9.626 22.719 1.00 80.81 201 PRO A C 1
ATOM 1596 O O . PRO A 1 201 ? -7.503 8.671 22.874 1.00 80.81 201 PRO A O 1
ATOM 1599 N N . TRP A 1 202 ? -7.813 10.859 22.461 1.00 74.75 202 TRP A N 1
ATOM 1600 C CA . TRP A 1 202 ? -6.404 11.208 22.201 1.00 74.75 202 TRP A CA 1
ATOM 1601 C C . TRP A 1 202 ? -5.435 10.794 23.318 1.00 74.75 202 TRP A C 1
ATOM 1603 O O . TRP A 1 202 ? -4.273 10.507 23.051 1.00 74.75 202 TRP A O 1
ATOM 1613 N N . GLU A 1 203 ? -5.922 10.724 24.552 1.00 82.06 203 GLU A N 1
ATOM 1614 C CA . GLU A 1 203 ? -5.133 10.402 25.746 1.00 82.06 203 GLU A CA 1
ATOM 1615 C C . GLU A 1 203 ? -4.795 8.904 25.865 1.00 82.06 203 GLU A C 1
ATOM 1617 O O . GLU A 1 203 ? -3.867 8.535 26.578 1.00 82.06 203 GLU A O 1
ATOM 1622 N N . GLU A 1 204 ? -5.509 8.032 25.146 1.00 88.06 204 GLU A N 1
ATOM 1623 C CA . GLU A 1 204 ? -5.339 6.572 25.216 1.00 88.06 204 GLU A CA 1
ATOM 1624 C C . GLU A 1 204 ? -4.460 5.993 24.095 1.00 88.06 204 GLU A C 1
ATOM 1626 O O . GLU A 1 204 ? -4.328 4.766 23.976 1.00 88.06 204 GLU A O 1
ATOM 1631 N N . TYR A 1 205 ? -3.889 6.846 23.240 1.00 87.81 205 TYR A N 1
ATOM 1632 C CA . TYR A 1 205 ? -3.015 6.385 22.167 1.00 87.81 205 TYR A CA 1
ATOM 1633 C C . TYR A 1 205 ? -1.678 5.920 22.732 1.00 87.81 205 TYR A C 1
ATOM 1635 O O . TYR A 1 205 ? -1.000 6.638 23.469 1.00 87.81 205 TYR A O 1
ATOM 1643 N N . SER A 1 206 ? -1.275 4.707 22.357 1.00 91.06 206 SER A N 1
ATOM 1644 C CA . SER A 1 206 ? 0.048 4.212 22.726 1.00 91.06 206 SER A CA 1
ATOM 1645 C C . SER A 1 206 ? 1.138 4.939 21.933 1.00 91.06 206 SER A C 1
ATOM 1647 O O . SER A 1 206 ? 0.906 5.458 20.839 1.00 91.06 206 SER A O 1
ATOM 1649 N N . PHE A 1 207 ? 2.368 4.932 22.451 1.00 90.38 207 PHE A N 1
ATOM 1650 C CA . PHE A 1 207 ? 3.517 5.506 21.743 1.00 90.38 207 PHE A CA 1
ATOM 1651 C C . PHE A 1 207 ? 3.727 4.879 20.350 1.00 90.38 207 PHE A C 1
ATOM 1653 O O . PHE A 1 207 ? 4.097 5.571 19.401 1.00 90.38 207 PHE A O 1
ATOM 1660 N N . GLU A 1 208 ? 3.439 3.582 20.209 1.00 92.12 208 GLU A N 1
ATOM 1661 C CA . GLU A 1 208 ? 3.479 2.869 18.929 1.00 92.12 208 GLU A CA 1
ATOM 1662 C C . GLU A 1 208 ? 2.432 3.415 17.949 1.00 92.12 208 GLU A C 1
ATOM 1664 O O . GLU A 1 208 ? 2.757 3.696 16.797 1.00 92.12 208 GLU A O 1
ATOM 1669 N N . GLU A 1 209 ? 1.195 3.625 18.410 1.00 92.50 209 GLU A N 1
ATOM 1670 C CA . GLU A 1 209 ? 0.114 4.170 17.585 1.00 92.50 209 GLU A CA 1
ATOM 1671 C C . GLU A 1 209 ? 0.441 5.607 17.135 1.00 92.50 209 GLU A C 1
ATOM 1673 O O . GLU A 1 209 ? 0.285 5.928 15.957 1.00 92.50 209 GLU A O 1
ATOM 1678 N N . ILE A 1 210 ? 0.978 6.451 18.026 1.00 92.44 210 ILE A N 1
ATOM 1679 C CA . ILE A 1 210 ? 1.417 7.821 17.696 1.00 92.44 210 ILE A CA 1
ATOM 1680 C C . ILE A 1 210 ? 2.532 7.796 16.646 1.00 92.44 210 ILE A C 1
ATOM 1682 O O . ILE A 1 210 ? 2.449 8.485 15.628 1.00 92.44 210 ILE A O 1
ATOM 1686 N N . THR A 1 211 ? 3.557 6.967 16.856 1.00 93.12 211 THR A N 1
ATOM 1687 C CA . THR A 1 211 ? 4.671 6.817 15.908 1.00 93.12 211 THR A CA 1
ATOM 1688 C C . THR A 1 211 ? 4.169 6.329 14.549 1.00 93.12 211 THR A C 1
ATOM 1690 O O . THR A 1 211 ? 4.601 6.824 13.508 1.00 93.12 211 THR A O 1
ATOM 1693 N N . ALA A 1 212 ? 3.197 5.417 14.537 1.00 94.44 212 ALA A N 1
ATOM 1694 C CA . ALA A 1 212 ? 2.584 4.933 13.313 1.00 94.44 212 ALA A CA 1
ATOM 1695 C C . ALA A 1 212 ? 1.837 6.032 12.541 1.00 94.44 212 ALA A C 1
ATOM 1697 O O . ALA A 1 212 ? 1.959 6.100 11.316 1.00 94.44 212 ALA A O 1
ATOM 1698 N N . PHE A 1 213 ? 1.121 6.929 13.229 1.00 93.75 213 PHE A N 1
ATOM 1699 C CA . PHE A 1 213 ? 0.513 8.098 12.585 1.00 93.75 213 PHE A CA 1
ATOM 1700 C C . PHE A 1 213 ? 1.550 9.087 12.052 1.00 93.75 213 PHE A C 1
ATOM 1702 O O . PHE A 1 213 ? 1.338 9.639 10.975 1.00 93.75 213 PHE A O 1
ATOM 1709 N N . ILE A 1 214 ? 2.681 9.273 12.742 1.00 94.75 214 ILE A N 1
ATOM 1710 C CA . ILE A 1 214 ? 3.785 10.109 12.246 1.00 94.75 214 ILE A CA 1
ATOM 1711 C C . ILE A 1 214 ? 4.344 9.530 10.941 1.00 94.75 214 ILE A C 1
ATOM 1713 O O . ILE A 1 214 ? 4.475 10.257 9.960 1.00 94.75 214 ILE A O 1
ATOM 1717 N N . VAL A 1 215 ? 4.617 8.222 10.884 1.00 95.56 215 VAL A N 1
ATOM 1718 C CA . VAL A 1 215 ? 5.119 7.561 9.663 1.00 95.56 215 VAL A CA 1
ATOM 1719 C C . VAL A 1 215 ? 4.093 7.619 8.528 1.00 95.56 215 VAL A C 1
ATOM 1721 O O . VAL A 1 215 ? 4.456 7.859 7.376 1.00 95.56 215 VAL A O 1
ATOM 1724 N N . LEU A 1 216 ? 2.805 7.451 8.838 1.00 94.88 216 LEU A N 1
ATOM 1725 C CA . LEU A 1 216 ? 1.722 7.624 7.867 1.00 94.88 216 LEU A CA 1
ATOM 1726 C C . LEU A 1 216 ? 1.703 9.063 7.328 1.00 94.88 216 LEU A C 1
ATOM 1728 O O . LEU A 1 216 ? 1.666 9.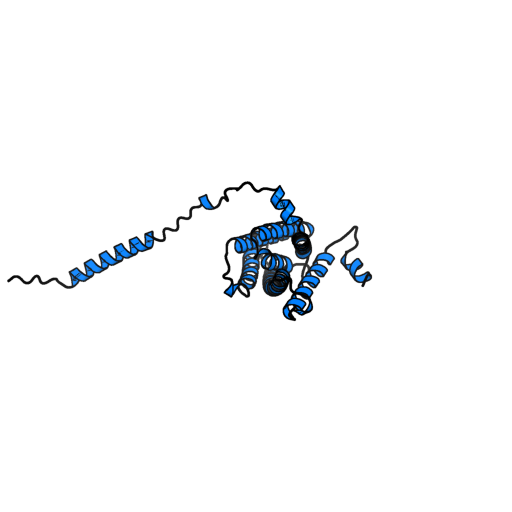258 6.114 1.00 94.88 216 LEU A O 1
ATOM 1732 N N . GLY A 1 217 ? 1.810 10.058 8.211 1.00 93.38 217 GLY A N 1
ATOM 1733 C CA . GLY A 1 217 ? 1.915 11.472 7.853 1.00 93.38 217 GLY A CA 1
ATOM 1734 C C . GLY A 1 217 ? 3.133 11.777 6.980 1.00 93.38 217 GLY A C 1
ATOM 1735 O O . GLY A 1 217 ? 2.998 12.461 5.969 1.00 93.38 217 GLY A O 1
ATOM 1736 N N . LEU A 1 218 ? 4.300 11.208 7.294 1.00 92.62 218 LEU A N 1
ATOM 1737 C CA . LEU A 1 218 ? 5.505 11.337 6.468 1.00 92.62 218 LEU A CA 1
ATOM 1738 C C . LEU A 1 218 ? 5.279 10.798 5.056 1.00 92.62 218 LEU A C 1
ATOM 1740 O O . LEU A 1 218 ? 5.632 11.461 4.086 1.00 92.62 218 LEU A O 1
ATOM 1744 N N . GLY A 1 219 ? 4.646 9.634 4.918 1.00 92.44 219 GLY A N 1
ATOM 1745 C CA . GLY A 1 219 ? 4.344 9.100 3.594 1.00 92.44 219 GLY A CA 1
ATOM 1746 C C . GLY A 1 219 ? 3.315 9.942 2.820 1.00 92.44 219 GLY A C 1
ATOM 1747 O O . GLY A 1 219 ? 3.420 10.038 1.599 1.00 92.44 219 GLY A O 1
ATOM 1748 N N . ILE A 1 220 ? 2.387 10.628 3.504 1.00 93.19 220 ILE A N 1
ATOM 1749 C CA . ILE A 1 220 ? 1.515 11.638 2.875 1.00 93.19 220 ILE A CA 1
ATOM 1750 C C . ILE A 1 220 ? 2.349 12.818 2.361 1.00 93.19 220 ILE A C 1
ATOM 1752 O O . ILE A 1 220 ? 2.180 13.217 1.213 1.00 93.19 220 ILE A O 1
ATOM 1756 N N . VAL A 1 221 ? 3.266 13.355 3.171 1.00 91.25 221 VAL A N 1
ATOM 1757 C CA . VAL A 1 221 ? 4.147 14.466 2.764 1.00 91.25 221 VAL A CA 1
ATOM 1758 C C . VAL A 1 221 ? 4.993 14.076 1.549 1.00 91.25 221 VAL A C 1
ATOM 1760 O O . VAL A 1 221 ? 5.040 14.821 0.573 1.00 91.25 221 VAL A O 1
ATOM 1763 N N . ILE A 1 222 ? 5.596 12.883 1.565 1.00 90.12 222 ILE A N 1
ATOM 1764 C CA . ILE A 1 222 ? 6.382 12.361 0.437 1.00 90.12 222 ILE A CA 1
ATOM 1765 C C . ILE A 1 222 ? 5.509 12.239 -0.820 1.00 90.12 222 ILE A C 1
ATOM 1767 O O . ILE A 1 222 ? 5.916 12.686 -1.886 1.00 90.12 222 ILE A O 1
ATOM 1771 N N . GLY A 1 223 ? 4.295 11.692 -0.711 1.00 88.00 223 GLY A N 1
ATOM 1772 C CA . GLY A 1 223 ? 3.391 11.557 -1.858 1.00 88.00 223 GLY A CA 1
ATOM 1773 C C . GLY A 1 223 ? 2.876 12.891 -2.412 1.00 88.00 223 GLY A C 1
ATOM 1774 O O . GLY A 1 223 ? 2.659 13.017 -3.617 1.00 88.00 223 GLY A O 1
ATOM 1775 N N . LEU A 1 224 ? 2.700 13.906 -1.560 1.00 88.12 224 LEU A N 1
ATOM 1776 C CA . LEU A 1 224 ? 2.285 15.248 -1.982 1.00 88.12 224 LEU A CA 1
ATOM 1777 C C . LEU A 1 224 ? 3.405 16.025 -2.686 1.00 88.12 224 LEU A C 1
ATOM 1779 O O . LEU A 1 224 ? 3.108 16.843 -3.556 1.00 88.12 224 LEU A O 1
ATOM 1783 N N . ASN A 1 225 ? 4.673 15.746 -2.367 1.00 81.81 225 ASN A N 1
ATOM 1784 C CA . ASN A 1 225 ? 5.822 16.340 -3.059 1.00 81.81 225 ASN A CA 1
ATOM 1785 C C . ASN A 1 225 ? 5.896 15.949 -4.544 1.00 81.81 225 ASN A C 1
ATOM 1787 O O . ASN A 1 225 ? 6.549 16.632 -5.322 1.00 81.81 225 ASN A O 1
ATOM 1791 N N . GLU A 1 226 ? 5.213 14.887 -4.963 1.00 74.12 226 GLU A N 1
ATOM 1792 C CA . GLU A 1 226 ? 5.125 14.474 -6.369 1.00 74.12 226 GLU A CA 1
ATOM 1793 C C . GLU A 1 226 ? 3.872 15.056 -7.067 1.00 74.12 226 GLU A C 1
ATOM 1795 O O . GLU A 1 226 ? 3.448 14.613 -8.140 1.00 74.12 226 GLU A O 1
ATOM 1800 N N . VAL A 1 227 ? 3.215 16.055 -6.459 1.00 75.25 227 VAL A N 1
ATOM 1801 C CA . VAL A 1 227 ? 2.080 16.777 -7.051 1.00 75.25 227 VAL A CA 1
ATOM 1802 C C . VAL A 1 227 ? 2.543 18.139 -7.567 1.00 75.25 227 VAL A C 1
ATOM 1804 O O . VAL A 1 227 ? 2.876 19.045 -6.802 1.00 75.25 227 VAL A O 1
ATOM 1807 N N . TYR A 1 228 ? 2.484 18.305 -8.888 1.00 65.81 228 TYR A N 1
ATOM 1808 C CA . TYR A 1 228 ? 2.809 19.554 -9.572 1.00 65.81 228 TYR A CA 1
ATOM 1809 C C . TYR A 1 228 ? 1.527 20.256 -10.045 1.00 65.81 228 TYR A C 1
ATOM 1811 O O . TYR A 1 228 ? 0.767 19.700 -10.838 1.00 65.81 228 TYR A O 1
ATOM 1819 N N . LEU A 1 229 ? 1.296 21.492 -9.595 1.00 61.03 229 LEU A N 1
ATOM 1820 C CA . LEU A 1 229 ? 0.275 22.397 -10.135 1.00 61.03 229 LEU A CA 1
ATOM 1821 C C . LEU A 1 229 ? 0.952 23.505 -10.935 1.00 61.03 229 LEU A C 1
ATOM 1823 O O . LEU A 1 229 ? 1.699 24.297 -10.373 1.00 61.03 229 LEU A O 1
ATOM 1827 N N . GLN A 1 230 ? 0.678 23.582 -12.241 1.00 57.88 230 GLN A N 1
ATOM 1828 C CA . GLN A 1 230 ? 1.165 24.664 -13.119 1.00 57.88 230 GLN A CA 1
ATOM 1829 C C . GLN A 1 230 ? 2.684 24.946 -13.004 1.00 57.88 230 GLN A C 1
ATOM 1831 O O . GLN A 1 230 ? 3.124 26.084 -13.124 1.00 57.88 230 GLN A O 1
ATOM 1836 N N . GLY A 1 231 ? 3.497 23.908 -12.766 1.00 62.44 231 GLY A N 1
ATOM 1837 C CA . GLY A 1 231 ? 4.955 24.024 -12.611 1.00 62.44 231 GLY A CA 1
ATOM 1838 C C . GLY A 1 231 ? 5.445 24.301 -11.183 1.00 62.44 231 GLY A C 1
ATOM 1839 O O . GLY A 1 231 ? 6.650 24.288 -10.949 1.00 62.44 231 GLY A O 1
ATOM 1840 N N . LEU A 1 232 ? 4.541 24.490 -10.217 1.00 58.19 232 LEU A N 1
ATOM 1841 C CA . LEU A 1 232 ? 4.849 24.603 -8.791 1.00 58.19 232 LEU A CA 1
ATOM 1842 C C . LEU A 1 232 ? 4.581 23.271 -8.082 1.00 58.19 232 LEU A C 1
ATOM 1844 O O . LEU A 1 232 ? 3.529 22.655 -8.249 1.00 58.19 232 LEU A O 1
ATOM 1848 N N . ASN A 1 233 ? 5.548 22.825 -7.286 1.00 67.69 233 ASN A N 1
ATOM 1849 C CA . ASN A 1 233 ? 5.427 21.632 -6.458 1.00 67.69 233 ASN A CA 1
ATOM 1850 C C . ASN A 1 233 ? 4.635 21.971 -5.180 1.00 67.69 233 ASN A C 1
ATOM 1852 O O . ASN A 1 233 ? 4.972 22.925 -4.481 1.00 67.69 233 ASN A O 1
ATOM 1856 N N . PHE A 1 234 ? 3.604 21.197 -4.839 1.00 65.12 234 PHE A N 1
ATOM 1857 C CA . PHE A 1 234 ? 2.871 21.390 -3.579 1.00 65.12 234 PHE A CA 1
ATOM 1858 C C . PHE A 1 234 ? 3.770 21.306 -2.340 1.00 65.12 234 PHE A C 1
ATOM 1860 O O . PHE A 1 234 ? 3.550 22.034 -1.372 1.00 65.12 234 PHE A O 1
ATOM 1867 N N . GLY A 1 235 ? 4.817 20.485 -2.394 1.00 60.88 235 GLY A N 1
ATOM 1868 C CA . GLY A 1 235 ? 5.835 20.388 -1.356 1.00 60.88 235 GLY A CA 1
ATOM 1869 C C . GLY A 1 235 ? 6.540 21.710 -1.067 1.00 60.88 235 GLY A C 1
ATOM 1870 O O . GLY A 1 235 ? 6.751 22.061 0.092 1.00 60.88 235 GLY A O 1
ATOM 1871 N N . SER A 1 236 ? 6.851 22.497 -2.103 1.00 61.38 236 SER A N 1
ATOM 1872 C CA . SER A 1 236 ? 7.532 23.788 -1.932 1.00 61.38 236 SER A CA 1
ATOM 1873 C C . SER A 1 236 ? 6.604 24.891 -1.420 1.00 61.38 236 SER A C 1
ATOM 1875 O O . SER A 1 236 ? 7.074 25.829 -0.777 1.00 61.38 236 SER A O 1
ATOM 1877 N N . ILE A 1 237 ? 5.294 24.764 -1.649 1.00 67.00 237 ILE A N 1
ATOM 1878 C CA . ILE A 1 237 ? 4.276 25.635 -1.050 1.00 67.00 237 ILE A CA 1
ATOM 1879 C C . ILE A 1 237 ? 4.120 25.299 0.438 1.00 67.00 237 ILE A C 1
ATOM 1881 O O . ILE A 1 237 ? 4.167 26.200 1.272 1.00 67.00 237 ILE A O 1
ATOM 1885 N N . MET A 1 238 ? 4.013 24.011 0.784 1.00 63.78 238 MET A N 1
ATOM 1886 C CA . MET A 1 238 ? 3.870 23.556 2.173 1.00 63.78 238 MET A CA 1
ATOM 1887 C C . MET A 1 238 ? 5.087 23.946 3.026 1.00 63.78 238 MET A C 1
ATOM 1889 O O . MET A 1 238 ? 4.935 24.449 4.135 1.00 63.78 238 MET A O 1
ATOM 1893 N N . CYS A 1 239 ? 6.295 23.792 2.477 1.00 60.09 239 CYS A N 1
ATOM 1894 C CA . CYS A 1 239 ? 7.550 24.116 3.159 1.00 60.09 239 CYS A CA 1
ATOM 1895 C C . CYS A 1 239 ? 7.792 25.629 3.342 1.00 60.09 239 CYS A C 1
ATOM 1897 O O . CYS A 1 239 ? 8.730 26.008 4.035 1.00 60.09 239 CYS A O 1
ATOM 1899 N N . ARG A 1 240 ? 6.986 26.493 2.706 1.00 63.66 240 ARG A N 1
ATOM 1900 C CA . ARG A 1 240 ? 7.032 27.959 2.870 1.00 63.66 240 ARG A CA 1
ATOM 1901 C C . ARG A 1 240 ? 5.983 28.507 3.840 1.00 63.66 240 ARG A C 1
ATOM 1903 O O . ARG A 1 240 ? 6.047 29.687 4.167 1.00 63.66 240 ARG A O 1
ATOM 1910 N N . ILE A 1 241 ? 4.995 27.699 4.219 1.00 65.56 241 ILE A N 1
ATOM 1911 C CA . ILE A 1 241 ? 3.874 28.114 5.077 1.00 65.56 241 ILE A CA 1
ATOM 1912 C C . ILE A 1 241 ? 4.093 27.692 6.544 1.00 65.56 241 ILE A C 1
ATOM 1914 O O . ILE A 1 241 ? 3.455 28.260 7.428 1.00 65.56 241 ILE A O 1
ATOM 1918 N N . GLY A 1 242 ? 4.988 26.732 6.805 1.00 47.62 242 GLY A N 1
ATOM 1919 C CA . GLY A 1 242 ? 5.479 26.398 8.151 1.00 47.62 242 GLY A CA 1
ATOM 1920 C C . GLY A 1 242 ? 6.708 27.210 8.527 1.00 47.62 242 GLY A C 1
ATOM 1921 O O . GLY A 1 242 ? 6.832 27.524 9.729 1.00 47.62 242 GLY A O 1
#

Radius of gyration: 26.21 Å; chains: 1; bounding box: 49×112×46 Å

Secondary structure (DSSP, 8-state):
-------HHHHHHHHHHHHHHHHHHHHGGG-----GGGGS-------HHHHHHHHTSHHHHHHHHHHHHHTT--BTTTB-HHHHHHHHHHHTT-HHHHHHHHHHHHHHHHHH--HHHHHHHHHHHHHHHHHHHH----GGGHHHHHHHHHHHHHHHHHHHHHTTS---HHHHHHHHHHHHHHHHHHHHHHHHHHHHHHT--GGG--HHHHHHHHHHHHHHHHHHTT-EETTEEHHHHHHHH-

Foldseek 3Di:
DDDPPDDPVVVVVVVVVVVVVVVVVVVVVPPVPPVVVVVDPPDDPPPVVVVVVVCPPPVNVVLLVLLLLLLQLDDPNQARLSNLLSLLQQVLPDLVSSVSSLVSSLVSVVVPDDDLSNVLVNVLSVVSSVCSNPDDDDPVCSLQVSLVSQLVSQLVSNVVSCVVDDDDPVSNVRSNVSSNSSSVLNNLSNLCNVCVVVPDPPVPDDPSNVVSVVVSVVSSLSSQQSDDDPNDRVNVVVVVVD